Protein AF-A0A939A9L5-F1 (afdb_monomer)

Solvent-accessible surface area (backbone atoms only — not comparable to full-atom values): 16418 Å² total; per-residue (Å²): 144,89,59,67,71,63,52,46,52,53,54,37,52,54,47,63,68,46,42,67,57,53,32,56,77,65,72,56,67,97,61,66,83,66,42,60,43,89,61,86,60,92,76,63,72,94,77,79,89,78,90,60,61,72,53,41,50,30,28,40,61,43,67,63,38,43,33,36,16,65,61,30,57,58,57,42,59,90,79,51,55,69,69,48,51,52,47,18,51,49,53,42,57,51,25,36,68,74,71,26,75,71,46,49,31,56,46,52,50,45,34,50,40,20,25,79,68,61,74,44,69,68,64,7,50,54,47,34,39,56,52,48,48,53,34,17,47,53,49,42,62,76,74,44,93,70,38,48,63,59,49,62,43,70,51,87,65,54,81,61,49,46,48,52,50,48,28,46,28,65,73,69,72,45,92,43,84,69,70,97,64,51,96,79,74,64,78,56,63,65,47,34,57,59,52,59,70,49,63,68,87,42,74,94,45,42,64,63,37,41,40,56,44,34,66,57,44,45,70,53,55,54,50,52,49,52,56,23,62,76,67,75,48,76,71,90,59,49,46,77,36,77,83,56,77,57,43,49,51,72,67,45,45,55,52,17,51,53,53,39,53,71,72,46,91,43,72,67,60,50,48,57,56,49,58,76,44,46,65,65,50,60,76,74,106

Sequence (285 aa):
MTEKPIEEERLQAIIEEMWPRLKRKHLFPEIPVPKVGKVTDLSIEEDGKDDSTERRVGLEMKEKQMTINPSFLSSLKGKMTEEGLIEALLDHGITHYTFCPWDFQTHLMLYAEAKKVMGDKESAKQATNYFIDVIADTHCVKKRATEIPELHRNLKKGNVEEVIASLYQRIWGIDLGIPSSNKEGKDHSEIVRRLARIPYLDRSRWSESIRKFTRSLKPLLLLAQQEQEARGGKGDSNPQGEHDMNHYSYEEIDEGLREYAQKTMGLSEFREVVEDFSTELKELG

Radius of gyration: 18.81 Å; Cα contacts (8 Å, |Δi|>4): 338; chains: 1; bounding box: 55×50×45 Å

Foldseek 3Di:
DPCVVVLQVVLLVLQVVCVVVLCVQLVNDPADRAHEDDDDDPFDDPDDDDPPLQLDAQWAAFARHIYGYPSNLVSCPPLDDSSQLVQLLVQLSSLCCRAQPVFPLLLLLLLLLLCVQQVDNPLSQVLSQLLSSLLSLLVSLVRGDGSNLSVLLRRDDDPLSLLSNLLCCVLNVPDSPRDCQDPVRDNLPVLSVQLNVQPSRDSVCSSVRSNSSSNSCNVVSVVQVVVQVVVVGDHRADNSYGDDPSNDDPVSVVVSLVVNVVPDPDPVSSCVSCVSCVVVNVVND

Structure (mmCIF, N/CA/C/O backbone):
data_AF-A0A939A9L5-F1
#
_entry.id   AF-A0A939A9L5-F1
#
loop_
_atom_site.group_PDB
_atom_site.id
_atom_site.type_symbol
_atom_site.label_atom_id
_atom_site.label_alt_id
_atom_site.label_comp_id
_atom_site.label_asym_id
_atom_site.label_entity_id
_atom_site.label_seq_id
_atom_site.pdbx_PDB_ins_code
_atom_site.Cartn_x
_atom_site.Cartn_y
_atom_site.Cartn_z
_atom_site.occupancy
_atom_site.B_iso_or_equiv
_atom_site.auth_seq_id
_atom_site.auth_comp_id
_atom_site.auth_asym_id
_atom_site.auth_atom_id
_atom_site.pdbx_PDB_model_num
ATOM 1 N N . MET A 1 1 ? 33.798 9.476 -8.241 1.00 47.84 1 MET A N 1
ATOM 2 C CA . MET A 1 1 ? 32.614 10.282 -7.866 1.00 47.84 1 MET A CA 1
ATOM 3 C C . MET A 1 1 ? 32.185 11.100 -9.080 1.00 47.84 1 MET A C 1
ATOM 5 O O . MET A 1 1 ? 32.680 12.206 -9.192 1.00 47.84 1 MET A O 1
ATOM 9 N N . THR A 1 2 ? 31.345 10.550 -9.977 1.00 45.56 2 THR A N 1
ATOM 10 C CA . THR A 1 2 ? 30.634 11.261 -11.083 1.00 45.56 2 THR A CA 1
ATOM 11 C C . THR A 1 2 ? 29.721 10.300 -11.896 1.00 45.56 2 THR A C 1
ATOM 13 O O . THR A 1 2 ? 29.657 10.388 -13.112 1.00 45.56 2 THR A O 1
ATOM 16 N N . GLU A 1 3 ? 29.012 9.350 -11.267 1.00 55.34 3 GLU A N 1
ATOM 17 C CA . GLU A 1 3 ? 28.130 8.397 -12.000 1.00 55.34 3 GLU A CA 1
ATOM 18 C C . GLU A 1 3 ? 26.624 8.584 -11.727 1.00 55.34 3 GLU A C 1
ATOM 20 O O . GLU A 1 3 ? 25.797 8.066 -12.468 1.00 55.34 3 GLU A O 1
ATO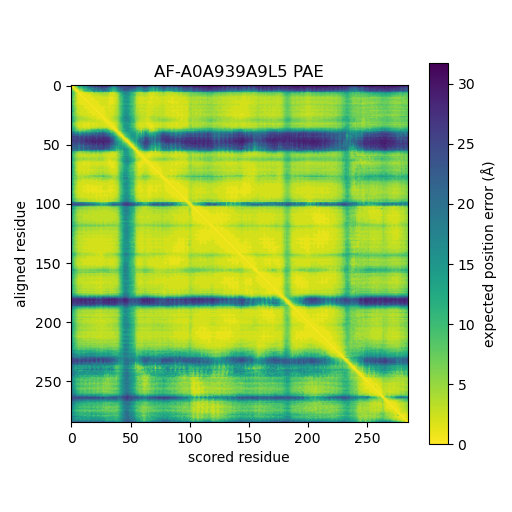M 25 N N . LYS A 1 4 ? 26.241 9.359 -10.700 1.00 55.69 4 LYS A N 1
ATOM 26 C CA . LYS A 1 4 ? 24.830 9.515 -10.287 1.00 55.69 4 LYS A CA 1
ATOM 27 C C . LYS A 1 4 ? 23.896 10.157 -11.331 1.00 55.69 4 LYS A C 1
ATOM 29 O O . LYS A 1 4 ? 22.805 9.625 -11.489 1.00 55.69 4 LYS A O 1
ATOM 34 N N . PRO A 1 5 ? 24.279 11.234 -12.048 1.00 61.47 5 PRO A N 1
ATOM 35 C CA . PRO A 1 5 ? 23.380 11.864 -13.021 1.00 61.47 5 PRO A CA 1
ATOM 36 C C . PRO A 1 5 ? 23.025 10.921 -14.179 1.00 61.47 5 PRO A C 1
ATOM 38 O O . PRO A 1 5 ? 21.879 10.853 -14.596 1.00 61.47 5 PRO A O 1
ATOM 41 N N . ILE A 1 6 ? 24.004 10.130 -14.631 1.00 79.50 6 ILE A N 1
ATOM 42 C CA . ILE A 1 6 ? 23.859 9.217 -15.772 1.00 79.50 6 ILE A CA 1
ATOM 43 C C . ILE A 1 6 ? 22.908 8.063 -15.433 1.00 79.50 6 ILE A C 1
ATOM 45 O O . ILE A 1 6 ? 22.116 7.641 -16.271 1.00 79.50 6 ILE A O 1
ATOM 49 N N . GLU A 1 7 ? 22.973 7.552 -14.202 1.00 84.94 7 GLU A N 1
ATOM 50 C CA . GLU A 1 7 ? 22.121 6.445 -13.770 1.00 84.94 7 GLU A CA 1
ATOM 51 C C . GLU A 1 7 ? 20.660 6.877 -13.576 1.00 84.94 7 GLU A C 1
ATOM 53 O O . GLU A 1 7 ? 19.754 6.170 -14.011 1.00 84.94 7 GLU A O 1
ATOM 58 N N . GLU A 1 8 ? 20.413 8.047 -12.978 1.00 88.94 8 GLU A N 1
ATOM 59 C CA . GLU A 1 8 ? 19.050 8.580 -12.833 1.00 88.94 8 GLU A CA 1
ATOM 60 C C . GLU A 1 8 ? 18.416 8.884 -14.199 1.00 88.94 8 GLU A C 1
ATOM 62 O O . GLU A 1 8 ? 17.269 8.504 -14.432 1.00 88.94 8 GLU A O 1
ATOM 67 N N . GLU A 1 9 ? 19.173 9.470 -15.134 1.00 92.06 9 GLU A N 1
ATOM 68 C CA . GLU A 1 9 ? 18.730 9.703 -16.518 1.00 92.06 9 GLU A CA 1
ATOM 69 C C . GLU A 1 9 ? 18.405 8.393 -17.251 1.00 92.06 9 GLU A C 1
ATOM 71 O O . GLU A 1 9 ? 17.381 8.293 -17.930 1.00 92.06 9 GLU A O 1
ATOM 76 N N . ARG A 1 10 ? 19.237 7.356 -17.082 1.00 94.88 10 ARG A N 1
ATOM 77 C CA . ARG A 1 10 ? 19.002 6.025 -17.663 1.00 94.88 10 ARG A CA 1
ATOM 78 C C . ARG A 1 10 ? 17.716 5.396 -17.131 1.00 94.88 10 ARG A C 1
ATOM 80 O O . ARG A 1 10 ? 16.914 4.888 -17.912 1.00 94.88 10 ARG A O 1
ATOM 87 N N . LEU A 1 11 ? 17.519 5.420 -15.813 1.00 94.31 11 LEU A N 1
ATOM 88 C CA . LEU A 1 11 ? 16.314 4.887 -15.174 1.00 94.31 11 LEU A CA 1
ATOM 89 C C . LEU A 1 11 ? 15.066 5.677 -15.592 1.00 94.31 11 LEU A C 1
ATOM 91 O O . LEU A 1 11 ? 14.020 5.081 -15.847 1.00 94.31 11 LEU A O 1
ATOM 95 N N . GLN A 1 12 ? 15.184 7.000 -15.723 1.00 96.44 12 GLN A N 1
ATOM 96 C CA . GLN A 1 12 ? 14.096 7.852 -16.193 1.00 96.44 12 GLN A CA 1
ATOM 97 C C . GLN A 1 12 ? 13.704 7.505 -17.636 1.00 96.44 12 GLN A C 1
ATOM 99 O O . GLN A 1 12 ? 12.515 7.383 -17.923 1.00 96.44 12 GLN A O 1
ATOM 104 N N . ALA A 1 13 ? 14.678 7.256 -18.517 1.00 96.12 13 ALA A N 1
ATOM 105 C CA . ALA A 1 13 ? 14.416 6.828 -19.890 1.00 96.12 13 ALA A CA 1
ATOM 106 C C . ALA A 1 13 ? 13.661 5.485 -19.952 1.00 96.12 13 ALA A C 1
ATOM 108 O O . ALA A 1 13 ? 12.713 5.351 -20.725 1.00 96.12 13 ALA A O 1
ATOM 109 N N . ILE A 1 14 ? 14.017 4.518 -19.093 1.00 95.94 14 ILE A N 1
ATOM 110 C CA . ILE A 1 14 ? 13.292 3.238 -18.976 1.00 95.94 14 ILE A CA 1
ATOM 111 C C . ILE A 1 14 ? 11.830 3.482 -18.576 1.00 95.94 14 ILE A C 1
ATOM 113 O O . ILE A 1 14 ? 10.922 2.910 -19.184 1.00 95.94 14 ILE A O 1
ATOM 117 N N . ILE A 1 15 ? 11.590 4.346 -17.579 1.00 97.06 15 ILE A N 1
ATOM 118 C CA . ILE A 1 15 ? 10.235 4.713 -17.136 1.00 97.06 15 ILE A CA 1
ATOM 119 C C . ILE A 1 15 ? 9.444 5.335 -18.288 1.00 97.06 15 ILE A C 1
ATOM 121 O O . ILE A 1 15 ? 8.315 4.919 -18.548 1.00 97.06 15 ILE A O 1
ATOM 125 N N . GLU A 1 16 ? 10.019 6.311 -18.988 1.00 97.12 16 GLU A N 1
ATOM 126 C CA . GLU A 1 16 ? 9.363 7.012 -20.096 1.00 97.12 16 GLU A CA 1
ATOM 127 C C . GLU A 1 16 ? 8.992 6.069 -21.246 1.00 97.12 16 GLU A C 1
ATOM 129 O O . GLU A 1 16 ? 7.900 6.188 -21.809 1.00 97.12 16 GLU A O 1
ATOM 134 N N . GLU A 1 17 ? 9.850 5.093 -21.550 1.00 97.06 17 GLU A N 1
ATOM 135 C CA . GLU A 1 17 ? 9.589 4.076 -22.567 1.00 97.06 17 GLU A CA 1
ATOM 136 C C . GLU A 1 17 ? 8.444 3.131 -22.164 1.00 97.06 17 GLU A C 1
ATOM 138 O O . GLU A 1 17 ? 7.543 2.857 -22.966 1.00 97.06 17 GLU A O 1
ATOM 143 N N . MET A 1 18 ? 8.424 2.648 -20.916 1.00 96.56 18 MET A N 1
ATOM 144 C CA . MET A 1 18 ? 7.380 1.721 -20.457 1.00 96.56 18 MET A CA 1
ATOM 145 C C . MET A 1 18 ? 6.050 2.408 -20.130 1.00 96.56 18 MET A C 1
ATOM 147 O O . MET A 1 18 ? 4.994 1.764 -20.148 1.00 96.56 18 MET A O 1
ATOM 151 N N . TRP A 1 19 ? 6.066 3.709 -19.839 1.00 96.62 19 TRP A N 1
ATOM 152 C CA . TRP A 1 19 ? 4.913 4.432 -19.312 1.00 96.62 19 TRP A CA 1
ATOM 153 C C . TRP A 1 19 ? 3.646 4.335 -20.180 1.00 96.62 19 TRP A C 1
ATOM 155 O O . TRP A 1 19 ? 2.574 4.043 -19.637 1.00 96.62 19 TRP A O 1
ATOM 165 N N . PRO A 1 20 ? 3.701 4.473 -21.522 1.00 96.44 20 PRO A N 1
ATOM 166 C CA . PRO A 1 20 ? 2.525 4.289 -22.372 1.00 96.44 20 PRO A CA 1
ATOM 167 C C . PRO A 1 20 ? 1.910 2.885 -22.269 1.00 96.44 20 PRO A C 1
ATOM 169 O O . PRO A 1 20 ? 0.683 2.737 -22.345 1.00 96.44 20 PRO A O 1
ATOM 172 N N . ARG A 1 21 ? 2.743 1.849 -22.085 1.00 96.69 21 ARG A N 1
ATOM 173 C CA . ARG A 1 21 ? 2.299 0.458 -21.904 1.00 96.69 21 ARG A CA 1
ATOM 174 C C . ARG A 1 21 ? 1.617 0.282 -20.550 1.00 96.69 21 ARG A C 1
ATOM 176 O O . ARG A 1 21 ? 0.517 -0.269 -20.511 1.00 96.69 21 ARG A O 1
ATOM 183 N N . LEU A 1 22 ? 2.221 0.792 -19.475 1.00 96.00 22 LEU A N 1
ATOM 184 C CA . LEU A 1 22 ? 1.660 0.724 -18.121 1.00 96.00 22 LEU A CA 1
ATOM 185 C C . LEU A 1 22 ? 0.345 1.497 -18.006 1.00 96.00 22 LEU A C 1
ATOM 187 O O . LEU A 1 22 ? -0.645 0.961 -17.511 1.00 96.00 22 LEU A O 1
ATOM 191 N N . LYS A 1 23 ? 0.266 2.703 -18.575 1.00 94.88 23 LYS A N 1
ATOM 192 C CA . LYS A 1 23 ? -0.999 3.440 -18.665 1.00 94.88 23 LYS A CA 1
ATOM 193 C C . LYS A 1 23 ? -2.080 2.618 -19.349 1.00 94.88 23 LYS A C 1
ATOM 195 O O . LYS A 1 23 ? -3.164 2.470 -18.802 1.00 94.88 23 LYS A O 1
ATOM 200 N N . ARG A 1 24 ? -1.797 2.044 -20.523 1.00 95.75 24 ARG A N 1
ATOM 201 C CA . ARG A 1 24 ? -2.769 1.211 -21.252 1.00 95.75 24 ARG A CA 1
ATOM 202 C C . ARG A 1 24 ? -3.225 0.013 -20.420 1.00 95.75 24 ARG A C 1
ATOM 204 O O . ARG A 1 24 ? -4.421 -0.262 -20.351 1.00 95.75 24 ARG A O 1
ATOM 211 N N . LYS A 1 25 ? -2.279 -0.680 -19.786 1.00 96.06 25 LYS A N 1
ATOM 212 C CA . LYS A 1 25 ? -2.524 -1.818 -18.890 1.00 96.06 25 LYS A CA 1
ATOM 213 C C . LYS A 1 25 ? -3.484 -1.455 -17.753 1.00 96.06 25 LYS A C 1
ATOM 215 O O . LYS A 1 25 ? -4.347 -2.257 -17.406 1.00 96.06 25 LYS A O 1
ATOM 220 N N . HIS A 1 26 ? -3.392 -0.235 -17.232 1.00 95.00 26 HIS A N 1
ATOM 221 C CA . HIS A 1 26 ? -4.245 0.284 -16.158 1.00 95.00 26 HIS A CA 1
ATOM 222 C C . HIS A 1 26 ? -5.427 1.141 -16.637 1.00 95.00 26 HIS A C 1
ATOM 224 O O . HIS A 1 26 ? -6.034 1.839 -15.836 1.00 95.00 26 HIS A O 1
ATOM 230 N N . LEU A 1 27 ? -5.817 1.032 -17.913 1.00 94.06 27 LEU A N 1
ATOM 231 C CA . LEU A 1 27 ? -6.964 1.741 -18.511 1.00 94.06 27 LEU A CA 1
ATOM 232 C C . LEU A 1 27 ? -6.818 3.274 -18.567 1.00 94.06 27 LEU A C 1
ATOM 234 O O . LEU A 1 27 ? -7.803 3.998 -18.498 1.00 94.06 27 LEU A O 1
ATOM 238 N N . PHE A 1 28 ? -5.593 3.745 -18.782 1.00 93.12 28 PHE A N 1
ATOM 239 C CA . PHE A 1 28 ? -5.220 5.144 -19.007 1.00 93.12 28 PHE A CA 1
ATOM 240 C C . PHE A 1 28 ? -5.589 6.097 -17.857 1.00 93.12 28 PHE A C 1
ATOM 242 O O . PHE A 1 28 ? -6.290 7.078 -18.095 1.00 93.12 28 PHE A O 1
ATOM 249 N N . PRO A 1 29 ? -5.084 5.864 -16.631 1.00 90.31 29 PRO A N 1
ATOM 250 C CA . PRO A 1 29 ? -5.279 6.807 -15.536 1.00 90.31 29 PRO A CA 1
ATOM 251 C C . PRO A 1 29 ? -4.646 8.170 -15.854 1.00 90.31 29 PRO A C 1
ATOM 253 O O . PRO A 1 29 ? -3.581 8.253 -16.479 1.00 90.31 29 PRO A O 1
ATOM 256 N N . GLU A 1 30 ? -5.296 9.238 -15.395 1.00 89.75 30 GLU A N 1
ATOM 257 C CA . GLU A 1 30 ? -4.820 10.621 -15.507 1.00 89.75 30 GLU A CA 1
ATOM 258 C C . GLU A 1 30 ? -3.827 10.941 -14.383 1.00 89.75 30 GLU A C 1
ATOM 260 O O . GLU A 1 30 ? -4.119 11.676 -13.446 1.00 89.75 30 GLU A O 1
ATOM 265 N N . ILE A 1 31 ? -2.643 10.339 -14.467 1.00 89.94 31 ILE A N 1
ATOM 266 C CA . ILE A 1 31 ? -1.554 10.502 -13.496 1.00 89.94 31 ILE A CA 1
ATOM 267 C C . ILE A 1 31 ? -0.267 10.951 -14.206 1.00 89.94 31 ILE A C 1
ATOM 269 O O . ILE A 1 31 ? -0.059 10.600 -15.378 1.00 89.94 31 ILE A O 1
ATOM 273 N N . PRO A 1 32 ? 0.585 11.758 -13.542 1.00 92.44 32 PRO A N 1
ATOM 274 C CA . PRO A 1 32 ? 1.827 12.250 -14.127 1.00 92.44 32 PRO A CA 1
ATOM 275 C C . PRO A 1 32 ? 2.798 11.104 -14.430 1.00 92.44 32 PRO A C 1
ATOM 277 O O . PRO A 1 32 ? 2.706 10.012 -13.867 1.00 92.44 32 PRO A O 1
ATOM 280 N N . VAL A 1 33 ? 3.750 11.363 -15.329 1.00 95.38 33 VAL A N 1
ATOM 281 C CA . VAL A 1 33 ? 4.852 10.425 -15.588 1.00 95.38 33 VAL A CA 1
ATOM 282 C C . VAL A 1 33 ? 5.649 10.244 -14.285 1.00 95.38 33 VAL A C 1
ATOM 284 O O . VAL A 1 33 ? 5.993 11.254 -13.659 1.00 95.38 33 VAL A O 1
ATOM 287 N N . PRO A 1 34 ? 5.941 9.003 -13.851 1.00 95.56 34 PRO A N 1
ATOM 288 C CA . PRO A 1 34 ? 6.769 8.765 -12.676 1.00 95.56 34 PRO A CA 1
ATOM 289 C C . PRO A 1 34 ? 8.167 9.365 -12.838 1.00 95.56 34 PRO A C 1
ATOM 291 O O . PRO A 1 34 ? 8.699 9.451 -13.949 1.00 95.56 34 PRO A O 1
ATOM 294 N N . LYS A 1 35 ? 8.761 9.772 -11.720 1.00 95.12 35 LYS A N 1
ATOM 295 C CA . LYS A 1 35 ? 10.102 10.356 -11.676 1.00 95.12 35 LYS A CA 1
ATOM 296 C C . LYS A 1 35 ? 11.077 9.408 -11.003 1.00 95.12 35 LYS A C 1
ATOM 298 O O . LYS A 1 35 ? 10.692 8.603 -10.160 1.00 95.12 35 LYS A O 1
ATOM 303 N N . VAL A 1 36 ? 12.347 9.547 -11.333 1.00 93.00 36 VAL A N 1
ATOM 304 C CA . VAL A 1 36 ? 13.446 8.969 -10.566 1.00 93.00 36 VAL A CA 1
ATOM 305 C C . VAL A 1 36 ? 13.986 10.031 -9.620 1.00 93.00 36 VAL A C 1
ATOM 307 O O . VAL A 1 36 ? 14.185 11.178 -10.018 1.00 93.00 36 VAL A O 1
ATOM 310 N N . GLY A 1 37 ? 14.215 9.674 -8.361 1.00 87.38 37 GLY A N 1
ATOM 311 C CA . GLY A 1 37 ? 14.762 10.628 -7.410 1.00 87.38 37 GLY A CA 1
ATOM 312 C C . GLY A 1 37 ? 15.047 10.036 -6.045 1.00 87.38 37 GLY A C 1
ATOM 313 O O . GLY A 1 37 ? 14.740 8.880 -5.749 1.00 87.38 37 GLY A O 1
ATOM 314 N N . LYS A 1 38 ? 15.651 10.857 -5.187 1.00 79.50 38 LYS A N 1
ATOM 315 C CA . LYS A 1 38 ? 15.749 10.525 -3.769 1.00 79.50 38 LYS A CA 1
ATOM 316 C C . LYS A 1 38 ? 14.357 10.590 -3.156 1.00 79.50 38 LYS A C 1
ATOM 318 O O . LYS A 1 38 ? 13.685 11.607 -3.270 1.00 79.50 38 LYS A O 1
ATOM 323 N N . VAL A 1 39 ? 13.990 9.509 -2.490 1.00 74.50 39 VAL A N 1
ATOM 324 C CA . VAL A 1 39 ? 12.800 9.423 -1.649 1.00 74.50 39 VAL A CA 1
ATOM 325 C C . VAL A 1 39 ? 13.180 9.841 -0.234 1.00 74.50 39 VAL A C 1
ATOM 327 O O . VAL A 1 39 ? 14.285 9.522 0.224 1.00 74.50 39 VAL A O 1
ATOM 330 N N . THR A 1 40 ? 12.299 10.582 0.433 1.00 61.56 40 THR A N 1
ATOM 331 C CA . THR A 1 40 ? 12.546 11.028 1.806 1.00 61.56 40 THR A CA 1
ATOM 332 C C . THR A 1 40 ? 12.206 9.877 2.736 1.00 61.56 40 THR A C 1
ATOM 334 O O . THR A 1 40 ? 11.041 9.579 2.967 1.00 61.56 40 THR A O 1
ATOM 337 N N . ASP A 1 41 ? 13.223 9.203 3.260 1.00 52.16 41 ASP A N 1
ATOM 338 C CA . ASP A 1 41 ? 13.010 8.224 4.317 1.00 52.16 41 ASP A CA 1
ATOM 339 C C . ASP A 1 41 ? 12.921 8.981 5.649 1.00 52.16 41 ASP A C 1
ATOM 341 O O . ASP A 1 41 ? 13.940 9.388 6.207 1.00 52.16 41 ASP A O 1
ATOM 345 N N . LEU A 1 42 ? 11.703 9.224 6.149 1.00 43.47 42 LEU A N 1
ATOM 346 C CA . LEU A 1 42 ? 11.478 9.882 7.449 1.00 43.47 42 LEU A CA 1
ATOM 347 C C . LEU A 1 42 ? 12.063 9.077 8.632 1.00 43.47 42 LEU A C 1
ATOM 349 O O . LEU A 1 42 ? 12.065 9.557 9.769 1.00 43.47 42 LEU A O 1
ATOM 353 N N . SER A 1 43 ? 12.571 7.865 8.377 1.00 41.56 43 SER A N 1
ATOM 354 C CA . SER A 1 43 ? 13.221 6.998 9.362 1.00 41.56 43 SER A CA 1
ATOM 355 C C . SER A 1 43 ? 14.738 7.211 9.512 1.00 41.56 43 SER A C 1
ATOM 357 O O . SER A 1 43 ? 15.323 6.664 10.446 1.00 41.56 43 SER A O 1
ATOM 359 N N . ILE A 1 44 ? 15.385 8.030 8.670 1.00 39.06 44 ILE A N 1
ATOM 360 C CA . ILE A 1 44 ? 16.842 8.244 8.719 1.00 39.06 44 ILE A CA 1
ATOM 361 C C . ILE A 1 44 ? 17.153 9.633 9.295 1.00 39.06 44 ILE A C 1
ATOM 363 O O . ILE A 1 44 ? 17.080 10.639 8.591 1.00 39.06 44 ILE A O 1
ATOM 367 N N . GLU A 1 45 ? 17.552 9.697 10.570 1.00 29.77 45 GLU A N 1
ATOM 368 C CA . GLU A 1 45 ? 18.353 10.833 11.048 1.00 29.77 45 GLU A CA 1
ATOM 369 C C . GLU A 1 45 ? 19.711 10.839 10.323 1.00 29.77 45 GLU A C 1
ATOM 371 O O . GLU A 1 45 ? 20.292 9.786 10.051 1.00 29.77 45 GLU A O 1
ATOM 376 N N . GLU A 1 46 ? 20.225 12.034 10.013 1.00 33.50 46 GLU A N 1
ATOM 377 C CA . GLU A 1 46 ? 21.486 12.258 9.282 1.00 33.50 46 GLU A CA 1
ATOM 378 C C . GLU A 1 46 ? 22.740 11.690 9.982 1.00 33.50 46 GLU A C 1
ATOM 380 O O . GLU A 1 46 ? 23.808 11.639 9.370 1.00 33.50 46 GLU A O 1
ATOM 385 N N . ASP A 1 47 ? 22.621 11.183 11.211 1.00 30.67 47 ASP A N 1
ATOM 386 C CA . ASP A 1 47 ? 23.730 10.642 11.991 1.00 30.67 47 ASP A CA 1
ATOM 387 C C . ASP A 1 47 ? 23.685 9.108 12.116 1.00 30.67 47 ASP A C 1
ATOM 389 O O . ASP A 1 47 ? 23.313 8.529 13.129 1.00 30.67 47 ASP A O 1
ATOM 393 N N . GLY A 1 48 ? 24.191 8.451 11.070 1.00 40.22 48 GLY A N 1
ATOM 394 C CA . GLY A 1 48 ? 25.162 7.362 11.212 1.00 40.22 48 GLY A CA 1
ATOM 395 C C . GLY A 1 48 ? 24.713 6.018 11.814 1.00 40.22 48 GLY A C 1
ATOM 396 O O . GLY A 1 48 ? 24.631 5.851 13.025 1.00 40.22 48 GLY A O 1
ATOM 397 N N . LYS A 1 49 ? 24.752 4.996 10.940 1.00 33.88 49 LYS A N 1
ATOM 398 C CA . LYS A 1 49 ? 24.800 3.537 11.199 1.00 33.88 49 LYS A CA 1
ATOM 399 C C . LYS A 1 49 ? 23.458 2.805 11.298 1.00 33.88 49 LYS A C 1
ATOM 401 O O . LYS A 1 49 ? 23.215 2.082 12.257 1.00 33.88 49 LYS A O 1
ATOM 406 N N . ASP A 1 50 ? 22.696 2.820 10.210 1.00 38.31 50 ASP A N 1
ATOM 407 C CA . ASP A 1 50 ? 22.021 1.591 9.787 1.00 38.31 50 ASP A CA 1
ATOM 408 C C . ASP A 1 50 ? 22.552 1.194 8.399 1.00 38.31 50 ASP A C 1
ATOM 410 O O . ASP A 1 50 ? 22.436 1.933 7.421 1.00 38.31 50 ASP A O 1
ATOM 414 N N . ASP A 1 51 ? 23.235 0.050 8.341 1.00 34.81 51 ASP A N 1
ATOM 415 C CA . ASP A 1 51 ? 23.900 -0.496 7.147 1.00 34.81 51 ASP A CA 1
ATOM 416 C C . ASP A 1 51 ? 22.897 -1.208 6.212 1.00 34.81 51 ASP A C 1
ATOM 418 O O . ASP A 1 51 ? 23.258 -1.809 5.198 1.00 34.81 51 ASP A O 1
ATOM 422 N N . SER A 1 52 ? 21.596 -1.153 6.522 1.00 43.97 52 SER A N 1
ATOM 423 C CA . SER A 1 52 ? 20.551 -1.799 5.729 1.00 43.97 52 SER A CA 1
ATOM 424 C C . SER A 1 52 ? 20.093 -0.947 4.534 1.00 43.97 52 SER A C 1
ATOM 426 O O . SER A 1 52 ? 18.932 -0.585 4.373 1.00 43.97 52 SER A O 1
ATOM 428 N N . THR A 1 53 ? 21.016 -0.703 3.598 1.00 43.31 53 THR A N 1
ATOM 429 C CA . THR A 1 53 ? 20.724 -0.161 2.248 1.00 43.31 53 THR A CA 1
ATOM 430 C C . THR A 1 53 ? 19.582 -0.888 1.510 1.00 43.31 53 THR A C 1
ATOM 432 O O . THR A 1 53 ? 18.974 -0.315 0.607 1.00 43.31 53 THR A O 1
ATOM 435 N N . GLU A 1 54 ? 19.264 -2.122 1.911 1.00 42.41 54 GLU A N 1
ATOM 436 C CA . GLU A 1 54 ? 18.233 -2.992 1.335 1.00 42.41 54 GLU A CA 1
ATOM 437 C C . GLU A 1 54 ? 16.804 -2.767 1.869 1.00 42.41 54 GLU A C 1
ATOM 439 O O . GLU A 1 54 ? 15.868 -3.320 1.298 1.00 42.41 54 GLU A O 1
ATOM 444 N N . ARG A 1 55 ? 16.612 -1.983 2.941 1.00 52.03 55 ARG A N 1
ATOM 445 C CA . ARG A 1 55 ? 15.291 -1.707 3.557 1.00 52.03 55 ARG A CA 1
ATOM 446 C C . ARG A 1 55 ? 14.679 -0.363 3.157 1.00 52.03 55 ARG A C 1
ATOM 448 O O . ARG A 1 55 ? 13.709 0.080 3.747 1.00 52.03 55 ARG A O 1
ATOM 455 N N . ARG A 1 56 ? 15.260 0.296 2.159 1.00 65.31 56 ARG A N 1
ATOM 456 C CA . ARG A 1 56 ? 14.832 1.625 1.717 1.00 65.31 56 ARG A CA 1
ATOM 457 C C . ARG A 1 56 ? 13.476 1.562 1.021 1.00 65.31 56 ARG A C 1
ATOM 459 O O . ARG A 1 56 ? 13.221 0.633 0.259 1.00 65.31 56 ARG A O 1
ATOM 466 N N . VAL A 1 57 ? 12.668 2.601 1.201 1.00 76.00 57 VAL A N 1
ATOM 467 C CA . VAL A 1 57 ? 11.455 2.827 0.407 1.00 76.00 57 VAL A CA 1
ATOM 468 C C . VAL A 1 57 ? 11.818 2.860 -1.084 1.00 76.00 57 VAL A C 1
ATOM 470 O O . VAL A 1 57 ? 12.666 3.649 -1.511 1.00 76.00 57 VAL A O 1
ATOM 473 N N . GLY A 1 58 ? 11.211 1.974 -1.869 1.00 79.25 58 GLY A N 1
ATOM 474 C CA . GLY A 1 58 ? 11.427 1.825 -3.307 1.00 79.25 58 GLY A CA 1
ATOM 475 C C . GLY A 1 58 ? 10.555 2.731 -4.164 1.00 79.25 58 GLY A C 1
ATOM 476 O O . GLY A 1 58 ? 11.001 3.185 -5.221 1.00 79.25 58 GLY A O 1
ATOM 477 N N . LEU A 1 59 ? 9.351 3.030 -3.683 1.00 86.69 59 LEU A N 1
ATOM 478 C CA . LEU A 1 59 ? 8.388 3.925 -4.310 1.00 86.69 59 LEU A CA 1
ATOM 479 C C . LEU A 1 59 ? 7.860 4.917 -3.272 1.00 86.69 59 LEU A C 1
ATOM 481 O O . LEU A 1 59 ? 7.353 4.514 -2.233 1.00 86.69 59 LEU A O 1
ATOM 485 N N . GLU A 1 60 ? 7.935 6.203 -3.589 1.00 87.75 60 GLU A N 1
ATOM 486 C CA . GLU A 1 60 ? 7.220 7.263 -2.879 1.00 87.75 60 GLU A CA 1
ATOM 487 C C . GLU A 1 60 ? 6.049 7.734 -3.732 1.00 87.75 60 GLU A C 1
ATOM 489 O O . GLU A 1 60 ? 6.161 7.852 -4.957 1.00 87.75 60 GLU A O 1
ATOM 494 N N . MET A 1 61 ? 4.934 8.031 -3.080 1.00 84.69 61 MET A N 1
ATOM 495 C CA . MET A 1 61 ? 3.779 8.653 -3.703 1.00 84.69 61 MET A CA 1
ATOM 496 C C . MET A 1 61 ? 3.520 9.957 -2.956 1.00 84.69 61 MET A C 1
ATOM 498 O O . MET A 1 61 ? 3.292 9.950 -1.758 1.00 84.69 61 MET A O 1
ATOM 502 N N . LYS A 1 62 ? 3.590 11.103 -3.627 1.00 82.12 62 LYS A N 1
ATOM 503 C CA . LYS A 1 62 ? 3.311 12.400 -2.995 1.00 82.12 62 LYS A CA 1
ATOM 504 C C . LYS A 1 62 ? 2.618 13.310 -3.985 1.00 82.12 62 LYS A C 1
ATOM 506 O O . LYS A 1 62 ? 3.076 13.414 -5.115 1.00 82.12 62 LYS A O 1
ATOM 511 N N . GLU A 1 63 ? 1.512 13.937 -3.591 1.00 78.38 63 GLU A N 1
ATOM 512 C CA . GLU A 1 63 ? 0.728 14.830 -4.462 1.00 78.38 63 GLU A CA 1
ATOM 513 C C . GLU A 1 63 ? 0.433 14.194 -5.834 1.00 78.38 63 GLU A C 1
ATOM 515 O O . GLU A 1 63 ? 0.610 14.795 -6.893 1.00 78.38 63 GLU A O 1
ATOM 520 N N . LYS A 1 64 ? 0.040 12.915 -5.827 1.00 79.94 64 LYS A N 1
ATOM 521 C CA . LYS A 1 64 ? -0.193 12.102 -7.036 1.00 79.94 64 LYS A CA 1
ATOM 522 C C . LYS A 1 64 ? 1.032 11.862 -7.942 1.00 79.94 64 LYS A C 1
ATOM 524 O O . LYS A 1 64 ? 0.898 11.262 -9.009 1.00 79.94 64 LYS A O 1
ATOM 529 N N . GLN A 1 65 ? 2.226 12.282 -7.534 1.00 89.06 65 GLN A N 1
ATOM 530 C CA . GLN A 1 65 ? 3.489 11.994 -8.202 1.00 89.06 65 GLN A CA 1
ATOM 531 C C . GLN A 1 65 ? 4.122 10.736 -7.604 1.00 89.06 65 GLN A C 1
ATOM 533 O O . GLN A 1 65 ? 4.410 10.675 -6.412 1.00 89.06 65 GLN A O 1
ATOM 538 N N . MET A 1 66 ? 4.393 9.752 -8.459 1.00 91.94 66 MET A N 1
ATOM 539 C CA . MET A 1 66 ? 5.226 8.601 -8.109 1.00 91.94 66 MET A CA 1
ATOM 540 C C . MET A 1 66 ? 6.704 8.937 -8.311 1.00 91.94 66 MET A C 1
ATOM 542 O O . MET A 1 66 ? 7.071 9.438 -9.382 1.00 91.94 66 MET A O 1
ATOM 546 N N . THR A 1 67 ? 7.534 8.616 -7.320 1.00 92.75 67 THR A N 1
ATOM 547 C CA . THR A 1 67 ? 8.994 8.749 -7.367 1.00 92.75 67 THR A CA 1
ATOM 548 C C . THR A 1 67 ? 9.649 7.409 -7.037 1.00 92.75 67 THR A C 1
ATOM 550 O O . THR A 1 67 ? 9.430 6.849 -5.966 1.00 92.75 67 THR A O 1
ATOM 553 N N . ILE A 1 68 ? 10.459 6.882 -7.955 1.00 91.88 68 ILE A N 1
ATOM 554 C CA . ILE A 1 68 ? 11.210 5.635 -7.783 1.00 91.88 68 ILE A CA 1
ATOM 555 C C . ILE A 1 68 ? 12.586 5.942 -7.196 1.00 91.88 68 ILE A C 1
ATOM 557 O O . ILE A 1 68 ? 13.304 6.798 -7.716 1.00 91.88 68 ILE A O 1
ATOM 561 N N . ASN A 1 69 ? 12.973 5.202 -6.155 1.00 90.56 69 ASN A N 1
ATOM 562 C CA . ASN A 1 69 ? 14.265 5.341 -5.487 1.00 90.56 69 ASN A CA 1
ATOM 563 C C . ASN A 1 69 ? 15.358 4.483 -6.163 1.00 90.56 69 ASN A C 1
ATOM 565 O O . ASN A 1 69 ? 15.350 3.255 -6.008 1.00 90.56 69 ASN A O 1
ATOM 569 N N . PRO A 1 70 ? 16.379 5.081 -6.812 1.00 89.56 70 PRO A N 1
ATOM 570 C CA . PRO A 1 70 ? 17.483 4.334 -7.433 1.00 89.56 70 PRO A CA 1
ATOM 571 C C . PRO A 1 70 ? 18.238 3.423 -6.462 1.00 89.56 70 PRO A C 1
ATOM 573 O O . PRO A 1 70 ? 18.758 2.372 -6.848 1.00 89.56 70 PRO A O 1
ATOM 576 N N . SER A 1 71 ? 18.314 3.821 -5.186 1.00 87.62 71 SER A N 1
ATOM 577 C CA . SER A 1 71 ? 19.040 3.054 -4.172 1.00 87.62 71 SER A CA 1
ATOM 578 C C . SER A 1 71 ? 18.369 1.715 -3.895 1.00 87.62 71 SER A C 1
ATOM 580 O O . SER A 1 71 ? 19.056 0.719 -3.684 1.00 87.62 71 SER A O 1
ATOM 582 N N . PHE A 1 72 ? 17.037 1.696 -3.910 1.00 88.38 72 PHE A N 1
ATOM 583 C CA . PHE A 1 72 ? 16.266 0.475 -3.742 1.00 88.38 72 PHE A CA 1
ATOM 584 C C . PHE A 1 72 ? 16.389 -0.429 -4.971 1.00 88.38 72 PHE A C 1
ATOM 586 O O . PHE A 1 72 ? 16.632 -1.621 -4.827 1.00 88.38 72 PHE A O 1
ATOM 593 N N . L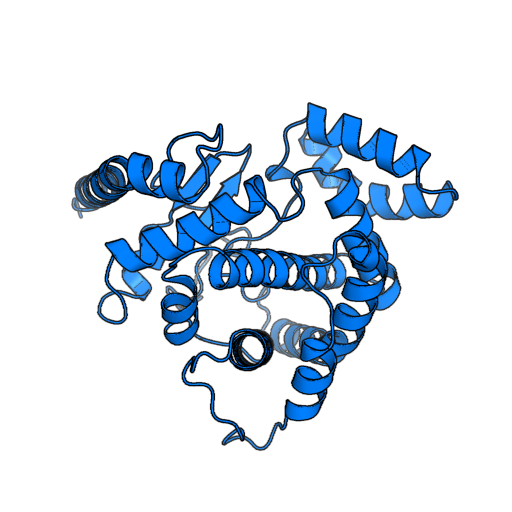EU A 1 73 ? 16.334 0.129 -6.187 1.00 89.81 73 LEU A N 1
ATOM 594 C CA . LEU A 1 73 ? 16.563 -0.670 -7.398 1.00 89.81 73 LEU A CA 1
ATOM 595 C C . LEU A 1 73 ? 17.932 -1.366 -7.367 1.00 89.81 73 LEU A C 1
ATOM 597 O O . LEU A 1 73 ? 18.055 -2.551 -7.675 1.00 89.81 73 LEU A O 1
ATOM 601 N N . SER A 1 74 ? 18.954 -0.638 -6.912 1.00 88.25 74 SER A N 1
ATOM 602 C CA . SER A 1 74 ? 20.311 -1.165 -6.764 1.00 88.25 74 SER A CA 1
ATOM 603 C C . SER A 1 74 ? 20.406 -2.312 -5.750 1.00 88.25 74 SER A C 1
ATOM 605 O O . SER A 1 74 ? 21.214 -3.218 -5.949 1.00 88.25 74 SER A O 1
ATOM 607 N N . SER A 1 75 ? 19.593 -2.310 -4.686 1.00 86.00 75 SER A N 1
ATOM 608 C CA . SER A 1 75 ? 19.630 -3.345 -3.639 1.00 86.00 75 SER A CA 1
ATOM 609 C C . SER A 1 75 ? 19.081 -4.701 -4.108 1.00 86.00 75 SER A C 1
ATOM 611 O O . SER A 1 75 ? 19.424 -5.750 -3.557 1.00 86.00 75 SER A O 1
ATOM 613 N N . LEU A 1 76 ? 18.268 -4.697 -5.167 1.00 87.69 76 LEU A N 1
ATOM 614 C CA . LEU A 1 76 ? 17.691 -5.894 -5.784 1.00 87.69 76 LEU A CA 1
ATOM 615 C C . LEU A 1 76 ? 18.387 -6.293 -7.094 1.00 87.69 76 LEU A C 1
ATOM 617 O O . LEU A 1 76 ? 17.955 -7.230 -7.777 1.00 87.69 76 LEU A O 1
ATOM 621 N N . LYS A 1 77 ? 19.503 -5.637 -7.431 1.00 86.62 77 LYS A N 1
ATOM 622 C CA . LYS A 1 77 ? 20.286 -5.946 -8.627 1.00 86.62 77 LYS A CA 1
ATOM 623 C C . LYS A 1 77 ? 20.750 -7.404 -8.615 1.00 86.62 77 LYS A C 1
ATOM 625 O O . LYS A 1 77 ? 21.338 -7.886 -7.651 1.00 86.62 77 LYS A O 1
ATOM 630 N N . GLY A 1 78 ? 20.483 -8.115 -9.710 1.00 87.31 78 GLY A N 1
ATOM 631 C CA . GLY A 1 78 ? 20.834 -9.531 -9.872 1.00 87.31 78 GLY A CA 1
ATOM 632 C C . GLY A 1 78 ? 19.831 -10.521 -9.268 1.00 87.31 78 GLY A C 1
ATOM 633 O O . GLY A 1 78 ? 19.958 -11.715 -9.524 1.00 87.31 78 GLY A O 1
ATOM 634 N N . LYS A 1 79 ? 18.824 -10.046 -8.524 1.00 89.81 79 LYS A N 1
ATOM 635 C CA . LYS A 1 79 ? 17.673 -10.851 -8.080 1.00 89.81 79 LYS A CA 1
ATOM 636 C C . LYS A 1 79 ? 16.477 -10.697 -9.021 1.00 89.81 79 LYS A C 1
ATOM 638 O O . LYS A 1 79 ? 15.758 -11.656 -9.267 1.00 89.81 79 LYS A O 1
ATOM 643 N N . MET A 1 80 ? 16.303 -9.497 -9.571 1.00 92.00 80 MET A N 1
ATOM 644 C CA . MET A 1 80 ? 15.227 -9.140 -10.493 1.00 92.00 80 MET A CA 1
ATOM 645 C C . MET A 1 80 ? 15.772 -8.247 -11.615 1.00 92.00 80 MET A C 1
ATOM 647 O O . MET A 1 80 ? 16.788 -7.569 -11.432 1.00 92.00 80 MET A O 1
ATOM 651 N N . THR A 1 81 ? 15.130 -8.253 -12.787 1.00 93.75 81 THR A N 1
ATOM 652 C CA . THR A 1 81 ? 15.458 -7.288 -13.848 1.00 93.75 81 THR A CA 1
ATOM 653 C C . THR A 1 81 ? 15.018 -5.888 -13.429 1.00 93.75 81 THR A C 1
ATOM 655 O O . THR A 1 81 ? 13.998 -5.725 -12.764 1.00 93.75 81 THR A O 1
ATOM 658 N N . GLU A 1 82 ? 15.772 -4.865 -13.828 1.00 92.38 82 GLU A N 1
ATOM 659 C CA . GLU A 1 82 ? 15.441 -3.473 -13.488 1.00 92.38 82 GLU A CA 1
ATOM 660 C C . GLU A 1 82 ? 14.078 -3.065 -14.058 1.00 92.38 82 GLU A C 1
ATOM 662 O O . GLU A 1 82 ? 13.265 -2.491 -13.342 1.00 92.38 82 GLU A O 1
ATOM 667 N N . GLU A 1 83 ? 13.790 -3.432 -15.310 1.00 94.56 83 GLU A N 1
ATOM 668 C CA . GLU A 1 83 ? 12.484 -3.200 -15.938 1.00 94.56 83 GLU A CA 1
ATOM 669 C C . GLU A 1 83 ? 11.345 -3.870 -15.170 1.00 94.56 83 GLU A C 1
ATOM 671 O O . GLU A 1 83 ? 10.320 -3.237 -14.932 1.00 94.56 83 GLU A O 1
ATOM 676 N N . GLY A 1 84 ? 11.524 -5.130 -14.758 1.00 95.44 84 GLY A N 1
ATOM 677 C CA . GLY A 1 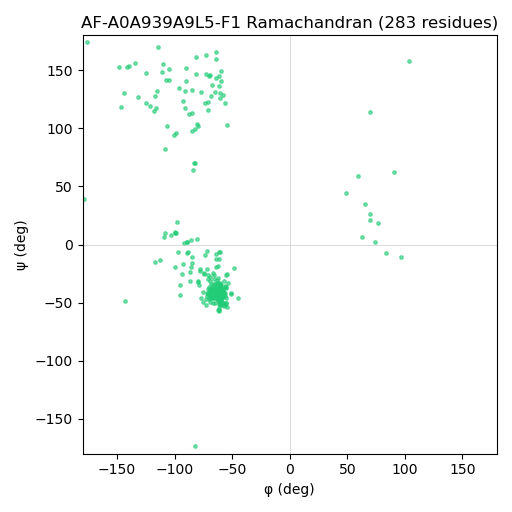84 ? 10.508 -5.855 -14.003 1.00 95.44 84 GLY A CA 1
ATOM 678 C C . GLY A 1 84 ? 10.285 -5.238 -12.626 1.00 95.44 84 GLY A C 1
ATOM 679 O O . GLY A 1 84 ? 9.151 -5.142 -12.165 1.00 95.44 84 GLY A O 1
ATOM 680 N N . LEU A 1 85 ? 11.359 -4.790 -11.974 1.00 94.12 85 LEU A N 1
ATOM 681 C CA . LEU A 1 85 ? 11.289 -4.149 -10.667 1.00 94.12 85 LEU A CA 1
ATOM 682 C C . LEU A 1 85 ? 10.563 -2.801 -10.736 1.00 94.12 85 LEU A C 1
ATOM 684 O O . LEU A 1 85 ? 9.678 -2.536 -9.923 1.00 94.12 85 LEU A O 1
ATOM 688 N N . ILE A 1 86 ? 10.897 -1.973 -11.729 1.00 95.81 86 ILE A N 1
ATOM 689 C CA . ILE A 1 86 ? 10.199 -0.709 -11.983 1.00 95.81 86 ILE A CA 1
ATOM 690 C C . ILE A 1 86 ? 8.731 -0.986 -12.326 1.00 95.81 86 ILE A C 1
ATOM 692 O O . ILE A 1 86 ? 7.849 -0.347 -11.757 1.00 95.81 86 ILE A O 1
ATOM 696 N N . GLU A 1 87 ? 8.442 -1.959 -13.196 1.00 96.94 87 GLU A N 1
ATOM 697 C CA . GLU A 1 87 ? 7.067 -2.333 -13.541 1.00 96.94 87 GLU A CA 1
ATOM 698 C C . GLU A 1 87 ? 6.273 -2.794 -12.309 1.00 96.94 87 GLU A C 1
ATOM 700 O O . GLU A 1 87 ? 5.145 -2.342 -12.133 1.00 96.94 87 GLU A O 1
ATOM 705 N N . ALA A 1 88 ? 6.852 -3.610 -11.422 1.00 96.50 88 ALA A N 1
ATOM 706 C CA . ALA A 1 88 ? 6.197 -4.047 -10.188 1.00 96.50 88 ALA A CA 1
ATOM 707 C C . ALA A 1 88 ? 5.858 -2.873 -9.253 1.00 96.50 88 ALA A C 1
ATOM 709 O O . ALA A 1 88 ? 4.735 -2.787 -8.754 1.00 96.50 88 ALA A O 1
ATOM 710 N N . LEU A 1 89 ? 6.810 -1.956 -9.037 1.00 95.06 89 LEU A N 1
ATOM 711 C CA . LEU A 1 89 ? 6.599 -0.768 -8.204 1.00 95.06 89 LEU A CA 1
ATOM 712 C C . LEU A 1 89 ? 5.528 0.149 -8.810 1.00 95.06 89 LEU A C 1
ATOM 714 O O . LEU A 1 89 ? 4.617 0.590 -8.114 1.00 95.06 89 LEU A O 1
ATOM 718 N N . LEU A 1 90 ? 5.586 0.400 -10.117 1.00 96.06 90 LEU A N 1
ATOM 719 C CA . LEU A 1 90 ? 4.600 1.245 -10.785 1.00 96.06 90 LEU A CA 1
ATOM 720 C C . LEU A 1 90 ? 3.219 0.587 -10.842 1.00 96.06 90 LEU A C 1
ATOM 722 O O . LEU A 1 90 ? 2.223 1.266 -10.633 1.00 96.06 90 LEU A O 1
ATOM 726 N N . ASP A 1 91 ? 3.123 -0.723 -11.063 1.00 96.44 91 ASP A N 1
ATOM 727 C CA . ASP A 1 91 ? 1.852 -1.446 -10.992 1.00 96.44 91 ASP A CA 1
ATOM 728 C C . ASP A 1 91 ? 1.181 -1.301 -9.623 1.00 96.44 91 ASP A C 1
ATOM 730 O O . ASP A 1 91 ? -0.036 -1.103 -9.553 1.00 96.44 91 ASP A O 1
ATOM 734 N N . HIS A 1 92 ? 1.969 -1.382 -8.550 1.00 94.12 92 HIS A N 1
ATOM 735 C CA . HIS A 1 92 ? 1.503 -1.149 -7.190 1.00 94.12 92 HIS A CA 1
ATOM 736 C C . HIS A 1 92 ? 0.987 0.288 -7.024 1.00 94.12 92 HIS A C 1
ATOM 738 O O . HIS A 1 92 ? -0.190 0.489 -6.711 1.00 94.12 92 HIS A O 1
ATOM 744 N N . GLY A 1 93 ? 1.822 1.287 -7.334 1.00 91.38 93 GLY A N 1
ATOM 745 C CA . GLY A 1 93 ? 1.469 2.703 -7.191 1.00 91.38 93 GLY A CA 1
ATOM 746 C C . GLY A 1 93 ? 0.258 3.120 -8.031 1.00 91.38 93 GLY A C 1
ATOM 747 O O . GLY A 1 93 ? -0.658 3.775 -7.539 1.00 91.38 93 GLY A O 1
ATOM 748 N N . ILE A 1 94 ? 0.175 2.668 -9.286 1.00 93.12 94 ILE A N 1
ATOM 749 C CA . ILE A 1 94 ? -0.982 2.928 -10.157 1.00 93.12 94 ILE A CA 1
ATOM 750 C C . ILE A 1 94 ? -2.263 2.305 -9.581 1.00 93.12 94 ILE A C 1
ATOM 752 O O . ILE A 1 94 ? -3.357 2.859 -9.739 1.00 93.12 94 ILE A O 1
ATOM 756 N N . THR A 1 95 ? -2.163 1.167 -8.890 1.00 92.12 95 THR A N 1
ATOM 757 C CA . THR A 1 95 ? -3.334 0.512 -8.296 1.00 92.12 95 THR A CA 1
ATOM 758 C C . THR A 1 95 ? -3.895 1.290 -7.103 1.00 92.12 95 THR A C 1
ATOM 760 O O . THR A 1 95 ? -5.115 1.299 -6.908 1.00 92.12 95 THR A O 1
ATOM 763 N N . HIS A 1 96 ? -3.060 2.018 -6.359 1.00 88.38 96 HIS A N 1
ATOM 764 C CA . HIS A 1 96 ? -3.534 2.970 -5.344 1.00 88.38 96 HIS A CA 1
ATOM 765 C C . HIS A 1 96 ? -4.294 4.153 -5.950 1.00 88.38 96 HIS A C 1
ATOM 767 O O . HIS A 1 96 ? -5.238 4.630 -5.339 1.00 88.38 96 HIS A O 1
ATOM 773 N N . TYR A 1 97 ? -3.989 4.575 -7.181 1.00 84.50 97 TYR A N 1
ATOM 774 C CA . TYR A 1 97 ? -4.799 5.598 -7.865 1.00 84.50 97 TYR A CA 1
ATOM 775 C C . TYR A 1 97 ? -6.088 5.049 -8.483 1.00 84.50 97 TYR A C 1
ATOM 777 O O . TYR A 1 97 ? -7.084 5.756 -8.586 1.00 84.50 97 TYR A O 1
ATOM 785 N N . THR A 1 98 ? -6.076 3.800 -8.951 1.00 86.69 98 THR A N 1
ATOM 786 C CA . THR A 1 98 ? -7.182 3.249 -9.754 1.00 86.69 98 THR A CA 1
ATOM 787 C C . THR A 1 98 ? -8.152 2.374 -8.961 1.00 86.69 98 THR A C 1
ATOM 789 O O . THR A 1 98 ? -9.283 2.157 -9.406 1.00 86.69 98 THR A O 1
ATOM 792 N N . PHE A 1 99 ? -7.751 1.855 -7.793 1.00 84.88 99 PHE A N 1
ATOM 793 C CA . PHE A 1 99 ? -8.566 0.910 -7.028 1.00 84.88 99 PHE A CA 1
ATOM 794 C C . PHE A 1 99 ? -8.512 1.040 -5.497 1.00 84.88 99 PHE A C 1
ATOM 796 O O . PHE A 1 99 ? -9.579 0.973 -4.877 1.00 84.88 99 PHE A O 1
ATOM 803 N N . CYS A 1 100 ? -7.331 1.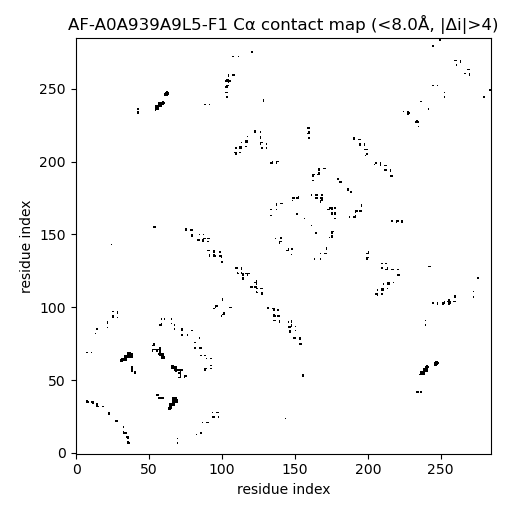126 -4.878 1.00 68.31 100 CYS A N 1
ATOM 804 C CA . CYS A 1 100 ? -7.186 1.285 -3.416 1.00 68.31 100 CYS A CA 1
ATOM 805 C C . CYS A 1 100 ? -7.380 2.764 -3.016 1.00 68.31 100 CYS A C 1
ATOM 807 O O . CYS A 1 100 ? -7.430 3.562 -3.939 1.00 68.31 100 CYS A O 1
ATOM 809 N N . PRO A 1 101 ? -7.665 3.140 -1.746 1.00 60.12 101 PRO A N 1
ATOM 810 C CA . PRO A 1 101 ? -8.492 4.306 -1.430 1.00 60.12 101 PRO A CA 1
ATOM 811 C C . PRO A 1 101 ? -7.979 5.590 -2.079 1.00 60.12 101 PRO A C 1
ATOM 813 O O . PRO A 1 101 ? -7.028 6.230 -1.632 1.00 60.12 101 PRO A O 1
ATOM 816 N N . TRP A 1 102 ? -8.690 5.932 -3.145 1.00 65.81 102 TRP A N 1
ATOM 817 C CA . TRP A 1 102 ? -8.466 7.095 -3.978 1.00 65.81 102 TRP A CA 1
ATOM 818 C C . TRP A 1 102 ? -8.943 8.368 -3.267 1.00 65.81 102 TRP A C 1
ATOM 820 O O . TRP A 1 102 ? -8.421 9.446 -3.519 1.00 65.81 102 TRP A O 1
ATOM 830 N N . ASP A 1 103 ? -9.881 8.237 -2.326 1.00 79.94 103 ASP A N 1
ATOM 831 C CA . ASP A 1 103 ? -10.411 9.334 -1.527 1.00 79.94 103 ASP A CA 1
ATOM 832 C C . ASP A 1 103 ? -9.919 9.293 -0.072 1.00 79.94 103 ASP A C 1
ATOM 834 O O . ASP A 1 103 ? -9.822 8.239 0.571 1.00 79.94 103 ASP A O 1
ATOM 838 N N . PHE A 1 104 ? -9.651 10.482 0.467 1.00 84.94 104 PHE A N 1
ATOM 839 C CA . PHE A 1 104 ? -9.165 10.659 1.832 1.00 84.94 104 PHE A CA 1
ATOM 840 C C . PHE A 1 104 ? -10.178 10.181 2.888 1.00 84.94 104 PHE A C 1
ATOM 842 O O . PHE A 1 104 ? -9.799 9.649 3.932 1.00 84.94 104 PHE A O 1
ATOM 849 N N . GLN A 1 105 ? -11.480 10.275 2.599 1.00 88.50 105 GLN A N 1
ATOM 850 C CA . GLN A 1 105 ? -12.542 9.802 3.491 1.00 88.50 105 GLN A CA 1
ATOM 851 C C . GLN A 1 105 ? -12.425 8.301 3.776 1.00 88.50 105 GLN A C 1
ATOM 853 O O . GLN A 1 105 ? -12.592 7.862 4.921 1.00 88.50 105 GLN A O 1
ATOM 858 N N . THR A 1 106 ? -12.172 7.492 2.749 1.00 88.88 106 THR A N 1
ATOM 859 C CA . THR A 1 106 ? -12.017 6.045 2.894 1.00 88.88 106 THR A CA 1
ATOM 860 C C . THR A 1 106 ? -10.748 5.711 3.663 1.00 88.88 106 THR A C 1
ATOM 862 O O . THR A 1 106 ? -10.792 4.829 4.522 1.00 88.88 106 THR A O 1
ATOM 865 N N . HIS A 1 107 ? -9.654 6.439 3.427 1.00 89.94 107 HIS A N 1
ATOM 866 C CA . HIS A 1 107 ? -8.437 6.307 4.225 1.00 89.94 107 HIS A CA 1
ATOM 867 C C . HIS A 1 107 ? -8.729 6.558 5.711 1.00 89.94 107 HIS A C 1
ATOM 869 O O . HIS A 1 107 ? -8.465 5.684 6.537 1.00 89.94 107 HIS A O 1
ATOM 875 N N . LEU A 1 108 ? -9.354 7.690 6.056 1.00 90.25 108 LEU A N 1
ATOM 876 C CA . LEU A 1 108 ? -9.705 8.016 7.443 1.00 90.25 108 LEU A CA 1
ATOM 877 C C . LEU A 1 108 ? -10.602 6.957 8.085 1.00 90.25 108 LEU A C 1
ATOM 879 O O . LEU A 1 108 ? -10.387 6.586 9.236 1.00 90.25 108 LEU A O 1
ATOM 883 N N . MET A 1 109 ? -11.578 6.433 7.342 1.00 92.44 109 MET A N 1
ATOM 884 C CA . MET A 1 109 ? -12.439 5.353 7.827 1.00 92.44 109 MET A CA 1
ATOM 885 C C . MET A 1 109 ? -11.636 4.085 8.136 1.00 92.44 109 MET A C 1
ATOM 887 O O . MET A 1 109 ? -11.824 3.491 9.197 1.00 92.44 109 MET A O 1
ATOM 891 N N . LEU A 1 110 ? -10.732 3.674 7.243 1.00 94.31 110 LEU A N 1
ATOM 892 C CA . LEU A 1 110 ? -9.867 2.515 7.466 1.00 94.31 110 LEU A CA 1
ATOM 893 C C . LEU A 1 110 ? -8.991 2.720 8.707 1.00 94.31 110 LEU A C 1
ATOM 895 O O . LEU A 1 110 ? -8.997 1.879 9.609 1.00 94.31 110 LEU A O 1
ATOM 899 N N . TYR A 1 111 ? -8.324 3.870 8.786 1.00 93.81 111 TYR A N 1
ATOM 900 C CA . TYR A 1 111 ? -7.508 4.253 9.930 1.00 93.81 111 TYR A CA 1
ATOM 901 C C . TYR A 1 111 ? -8.302 4.220 11.241 1.00 93.81 111 TYR A C 1
ATOM 903 O O . TYR A 1 111 ? -7.887 3.569 12.199 1.00 93.81 111 TYR A O 1
ATOM 911 N N . ALA A 1 112 ? -9.475 4.854 11.284 1.00 93.44 112 ALA A N 1
ATOM 912 C CA . ALA A 1 112 ? -10.313 4.911 12.477 1.00 93.44 112 ALA A CA 1
ATOM 913 C C . ALA A 1 112 ? -10.735 3.510 12.946 1.00 93.44 112 ALA A C 1
ATOM 915 O O . ALA A 1 112 ? -10.695 3.193 14.137 1.00 93.44 112 ALA A O 1
ATOM 916 N N . GLU A 1 113 ? -11.094 2.629 12.011 1.00 95.69 113 GLU A N 1
ATOM 917 C CA . GLU A 1 113 ? -11.454 1.246 12.317 1.00 95.69 113 GLU A CA 1
ATOM 918 C C . GLU A 1 113 ? -10.267 0.406 12.803 1.00 95.69 113 GLU A C 1
ATOM 920 O O . GLU A 1 113 ? -10.433 -0.446 13.684 1.00 95.69 113 GLU A O 1
ATOM 925 N N . ALA A 1 114 ? -9.064 0.661 12.285 1.00 96.38 114 ALA A N 1
ATOM 926 C CA . ALA A 1 114 ? -7.836 0.075 12.810 1.00 96.38 114 ALA A CA 1
ATOM 927 C C . ALA A 1 114 ? -7.511 0.615 14.214 1.00 96.38 114 ALA A C 1
ATOM 929 O O . ALA A 1 114 ? -7.198 -0.176 15.110 1.00 96.38 114 ALA A O 1
ATOM 930 N N . LYS A 1 115 ? -7.662 1.927 14.447 1.00 95.12 115 LYS A N 1
ATOM 931 C CA . LYS A 1 115 ? -7.404 2.587 15.736 1.00 95.12 115 LYS A CA 1
ATOM 932 C C . LYS A 1 115 ? -8.273 2.026 16.855 1.00 95.12 115 LYS A C 1
ATOM 934 O O . LYS A 1 115 ? -7.743 1.704 17.916 1.00 95.12 115 LYS A O 1
ATOM 939 N N . LYS A 1 116 ? -9.559 1.758 16.595 1.00 95.00 116 LYS A N 1
ATOM 940 C CA . LYS A 1 116 ? -10.463 1.067 17.545 1.00 95.00 116 LYS A CA 1
ATOM 941 C C . LYS A 1 116 ? -9.925 -0.285 18.031 1.00 95.00 116 LYS A C 1
ATOM 943 O O . LYS A 1 116 ? -10.328 -0.769 19.087 1.00 95.00 116 LYS A O 1
ATOM 948 N N . VAL A 1 117 ? -9.066 -0.939 17.246 1.00 96.81 117 VAL A N 1
ATOM 949 C CA . VAL A 1 117 ? -8.446 -2.223 17.597 1.00 96.81 117 VAL A CA 1
ATOM 950 C C . VAL A 1 117 ? -7.064 -2.034 18.217 1.00 96.81 117 VAL A C 1
ATOM 952 O O . VAL A 1 117 ? -6.748 -2.737 19.181 1.00 96.81 117 VAL A O 1
ATOM 955 N N . MET A 1 118 ? -6.230 -1.149 17.669 1.00 94.50 118 MET A N 1
ATOM 956 C CA . MET A 1 118 ? -4.847 -0.961 18.126 1.00 94.50 118 MET A CA 1
ATOM 957 C C . MET A 1 118 ? -4.787 -0.189 19.441 1.00 94.50 118 MET A C 1
ATOM 959 O O . MET A 1 118 ? -4.237 -0.719 20.409 1.00 94.50 118 MET A O 1
ATOM 963 N N . GLY A 1 119 ? -5.484 0.945 19.513 1.00 91.94 119 GLY A N 1
ATOM 964 C CA . GLY A 1 119 ? -5.532 1.839 20.670 1.00 91.94 119 GLY A CA 1
ATOM 965 C C . GLY A 1 119 ? -4.567 3.025 20.588 1.00 91.94 119 GLY A C 1
ATOM 966 O O . GLY A 1 119 ? -4.700 3.950 21.382 1.00 91.94 119 GLY A O 1
ATOM 967 N N . ASP A 1 120 ? -3.641 3.029 19.632 1.00 90.62 120 ASP A N 1
ATOM 968 C CA . ASP A 1 120 ? -2.652 4.086 19.414 1.00 90.62 120 ASP A CA 1
ATOM 969 C C . ASP A 1 120 ? -2.536 4.459 17.926 1.00 90.62 120 ASP A C 1
ATOM 971 O O . ASP A 1 120 ? -2.879 3.661 17.048 1.00 90.62 120 ASP A O 1
ATOM 975 N N . LYS A 1 121 ? -2.065 5.686 17.662 1.00 88.81 121 LYS A N 1
ATOM 976 C CA . LYS A 1 121 ? -1.940 6.267 16.317 1.00 88.81 121 LYS A CA 1
ATOM 977 C C . LYS A 1 121 ? -0.983 5.463 15.438 1.00 88.81 121 LYS A C 1
ATOM 979 O O . LYS A 1 121 ? -1.381 4.993 14.375 1.00 88.81 121 LYS A O 1
ATOM 984 N N . GLU A 1 122 ? 0.254 5.275 15.885 1.00 87.88 122 GLU A N 1
ATOM 985 C CA . GLU A 1 122 ? 1.328 4.719 15.051 1.00 87.88 122 GLU A CA 1
ATOM 986 C C . GLU A 1 122 ? 1.034 3.282 14.614 1.00 87.88 122 GLU A C 1
ATOM 988 O O . GLU A 1 122 ? 1.074 2.961 13.424 1.00 87.88 122 GLU A O 1
ATOM 993 N N . SER A 1 123 ? 0.609 2.426 15.543 1.00 90.12 123 SER A N 1
ATOM 994 C CA . SER A 1 123 ? 0.286 1.040 15.206 1.00 90.12 123 SER A CA 1
ATOM 995 C C . SER A 1 123 ? -0.982 0.931 14.350 1.00 90.12 123 SER A C 1
ATOM 997 O O . SER A 1 123 ? -1.122 -0.007 13.558 1.00 90.12 123 SER A O 1
ATOM 999 N N . ALA A 1 124 ? -1.920 1.878 14.481 1.00 92.69 124 ALA A N 1
ATOM 1000 C CA . ALA A 1 124 ? -3.091 1.964 13.612 1.00 92.69 124 ALA A CA 1
ATOM 1001 C C . ALA A 1 124 ? -2.720 2.386 12.185 1.00 92.69 124 ALA A C 1
ATOM 1003 O O . ALA A 1 124 ? -3.223 1.766 11.242 1.00 92.69 124 ALA A O 1
ATOM 1004 N N . LYS A 1 125 ? -1.820 3.367 12.012 1.00 90.56 125 LYS A N 1
ATOM 1005 C CA . LYS A 1 125 ? -1.275 3.745 10.695 1.00 90.56 125 LYS A CA 1
ATOM 1006 C C . LYS A 1 125 ? -0.583 2.546 10.051 1.00 90.56 125 LYS A C 1
ATOM 1008 O O . LYS A 1 125 ? -0.951 2.149 8.950 1.00 90.56 125 LYS A O 1
ATOM 1013 N N . GLN A 1 126 ? 0.302 1.867 10.781 1.00 90.12 126 GLN A N 1
ATOM 1014 C CA . GLN A 1 126 ? 1.018 0.699 10.263 1.00 90.12 126 GLN A CA 1
ATOM 1015 C C . GLN A 1 126 ? 0.071 -0.437 9.832 1.00 90.12 126 GLN A C 1
ATOM 1017 O O . GLN A 1 126 ? 0.195 -0.979 8.733 1.00 90.12 126 GLN A O 1
ATOM 1022 N N . ALA A 1 127 ? -0.922 -0.784 10.660 1.00 94.12 127 ALA A N 1
ATOM 1023 C CA . ALA A 1 127 ? -1.911 -1.805 10.306 1.00 94.12 127 ALA A CA 1
ATOM 1024 C C . ALA A 1 127 ? -2.758 -1.410 9.083 1.00 94.12 127 ALA A C 1
ATOM 1026 O O . ALA A 1 127 ? -3.130 -2.276 8.286 1.00 94.12 127 ALA A O 1
ATOM 1027 N N . THR A 1 128 ? -3.065 -0.119 8.944 1.00 94.00 128 THR A N 1
ATOM 1028 C CA . THR A 1 128 ? -3.811 0.433 7.806 1.00 94.00 128 THR A CA 1
ATOM 1029 C C . THR A 1 128 ? -2.993 0.348 6.523 1.00 94.00 128 THR A C 1
ATOM 1031 O O . THR A 1 128 ? -3.522 -0.126 5.518 1.00 94.00 128 THR A O 1
ATOM 1034 N N . ASN A 1 129 ? -1.700 0.680 6.576 1.00 91.12 129 ASN A N 1
ATOM 1035 C CA . ASN A 1 129 ? -0.794 0.614 5.429 1.00 91.12 129 ASN A CA 1
ATOM 1036 C C . ASN A 1 129 ? -0.711 -0.808 4.862 1.00 91.12 129 ASN A C 1
ATOM 1038 O O . ASN A 1 129 ? -1.029 -1.018 3.693 1.00 91.12 129 ASN A O 1
ATOM 1042 N N . TYR A 1 130 ? -0.437 -1.813 5.706 1.00 94.12 130 TYR A N 1
ATOM 1043 C CA . TYR A 1 130 ? -0.426 -3.208 5.246 1.00 94.12 130 TYR A CA 1
ATOM 1044 C C . TYR A 1 130 ? -1.776 -3.651 4.669 1.00 94.12 130 TYR A C 1
ATOM 1046 O O . TYR A 1 130 ? -1.821 -4.440 3.727 1.00 94.12 130 TYR A O 1
ATOM 1054 N N . PHE A 1 131 ? -2.897 -3.194 5.236 1.00 96.12 131 PHE A N 1
ATOM 1055 C CA . PHE A 1 131 ? -4.217 -3.560 4.723 1.00 96.12 131 PHE A CA 1
ATOM 1056 C C . PHE A 1 131 ? -4.459 -2.984 3.322 1.00 96.12 131 PHE A C 1
ATOM 1058 O O . PHE A 1 131 ? -4.947 -3.696 2.441 1.00 96.12 131 PHE A O 1
ATOM 1065 N N . ILE A 1 132 ? -4.105 -1.714 3.129 1.00 93.81 132 ILE A N 1
ATOM 1066 C CA . ILE A 1 132 ? -4.205 -0.988 1.862 1.00 93.81 132 ILE A CA 1
ATOM 1067 C C . ILE A 1 132 ? -3.312 -1.647 0.799 1.00 93.81 132 ILE A C 1
ATOM 1069 O O . ILE A 1 132 ? -3.798 -1.977 -0.284 1.00 93.81 132 ILE A O 1
ATOM 1073 N N . ASP A 1 133 ? -2.067 -1.985 1.128 1.00 93.75 133 ASP A N 1
ATOM 1074 C CA . ASP A 1 133 ? -1.176 -2.689 0.196 1.00 93.75 133 ASP A CA 1
ATOM 1075 C C . ASP A 1 133 ? -1.703 -4.059 -0.199 1.00 93.75 133 ASP A C 1
ATOM 1077 O O . ASP A 1 133 ? -1.712 -4.406 -1.382 1.00 93.75 133 ASP A O 1
ATOM 1081 N N . VAL A 1 134 ? -2.241 -4.817 0.763 1.00 96.62 134 VAL A N 1
ATOM 1082 C CA . VAL A 1 134 ? -2.824 -6.128 0.467 1.00 96.62 134 VAL A CA 1
ATOM 1083 C C . VAL A 1 134 ? -3.975 -6.012 -0.523 1.00 96.62 134 VAL A C 1
ATOM 1085 O O . VAL A 1 134 ? -4.122 -6.872 -1.397 1.00 96.62 134 VAL A O 1
ATOM 1088 N N . ILE A 1 135 ? -4.789 -4.963 -0.417 1.00 95.62 135 ILE A N 1
ATOM 1089 C CA . ILE A 1 135 ? -5.868 -4.696 -1.365 1.00 95.62 135 ILE A CA 1
ATOM 1090 C C . ILE A 1 135 ? -5.299 -4.340 -2.740 1.00 95.62 135 ILE A C 1
ATOM 1092 O O . ILE A 1 135 ? -5.751 -4.922 -3.732 1.00 95.62 135 ILE A O 1
ATOM 1096 N N . ALA A 1 136 ? -4.348 -3.405 -2.804 1.00 93.94 136 ALA A N 1
ATOM 1097 C CA . ALA A 1 136 ? -3.765 -2.933 -4.055 1.00 93.94 136 ALA A CA 1
ATOM 1098 C C . ALA A 1 136 ? -3.069 -4.071 -4.813 1.00 93.94 136 ALA A C 1
ATOM 1100 O O . ALA A 1 136 ? -3.460 -4.399 -5.937 1.00 93.94 136 ALA A O 1
ATOM 1101 N N . ASP A 1 137 ? -2.139 -4.771 -4.168 1.00 96.44 137 ASP A N 1
ATOM 1102 C CA . ASP A 1 137 ? -1.403 -5.872 -4.788 1.00 96.44 137 ASP A CA 1
ATOM 1103 C C . ASP A 1 137 ? -2.346 -7.002 -5.206 1.00 96.44 137 ASP A C 1
ATOM 1105 O O . ASP A 1 137 ? -2.289 -7.493 -6.336 1.00 96.44 137 ASP A O 1
ATOM 1109 N N . THR A 1 138 ? -3.298 -7.380 -4.344 1.00 97.38 138 THR A N 1
ATOM 1110 C CA . THR A 1 138 ? -4.267 -8.435 -4.680 1.00 97.38 138 THR A CA 1
ATOM 1111 C C . THR A 1 138 ? -5.173 -8.043 -5.840 1.00 97.38 138 THR A C 1
ATOM 1113 O O . THR A 1 138 ? -5.550 -8.910 -6.634 1.00 97.38 138 THR A O 1
ATOM 1116 N N . HIS A 1 139 ? -5.551 -6.770 -5.956 1.00 96.19 139 HIS A N 1
ATOM 1117 C CA . HIS A 1 139 ? -6.308 -6.298 -7.108 1.00 96.19 139 HIS A CA 1
ATOM 1118 C C . HIS A 1 139 ? -5.475 -6.420 -8.381 1.00 96.19 139 HIS A C 1
ATOM 1120 O O . HIS A 1 139 ? -5.944 -7.013 -9.356 1.00 96.19 139 HIS A O 1
ATOM 1126 N N . CYS A 1 140 ? -4.245 -5.904 -8.354 1.00 96.25 140 CYS A N 1
ATOM 1127 C CA . CYS A 1 140 ? -3.363 -5.888 -9.510 1.00 96.25 140 CYS A CA 1
ATOM 1128 C C . CYS A 1 140 ? -3.061 -7.312 -9.997 1.00 96.25 140 CYS A C 1
ATOM 1130 O O . CYS A 1 140 ? -3.383 -7.640 -11.141 1.00 96.25 140 CYS A O 1
ATOM 1132 N N . VAL A 1 141 ? -2.608 -8.205 -9.108 1.00 97.62 141 VAL A N 1
ATOM 1133 C CA . VAL A 1 141 ? -2.309 -9.613 -9.434 1.00 97.62 141 VAL A CA 1
ATOM 1134 C C . VAL A 1 141 ? -3.525 -10.350 -10.004 1.00 97.62 141 VAL A C 1
ATOM 1136 O O . VAL A 1 141 ? -3.397 -11.148 -10.929 1.00 97.62 141 VAL A O 1
ATOM 1139 N N . LYS A 1 142 ? -4.740 -10.088 -9.500 1.00 96.12 142 LYS A N 1
ATOM 1140 C CA . LYS A 1 142 ? -5.952 -10.767 -9.998 1.00 96.12 142 LYS A CA 1
ATOM 1141 C C . LYS A 1 142 ? -6.471 -10.228 -11.325 1.00 96.12 142 LYS A C 1
ATOM 1143 O O . LYS A 1 142 ? -7.295 -10.890 -11.960 1.00 96.12 142 LYS A O 1
ATOM 1148 N N . LYS A 1 143 ? -6.105 -9.004 -11.701 1.00 95.19 143 LYS A N 1
ATOM 1149 C CA . LYS A 1 143 ? -6.726 -8.292 -12.825 1.00 95.19 143 LYS A CA 1
ATOM 1150 C C . LYS A 1 143 ? -5.763 -7.984 -13.958 1.00 95.19 143 LYS A C 1
ATOM 1152 O O . LYS A 1 143 ? -6.243 -7.622 -15.035 1.00 95.19 143 LYS A O 1
ATOM 1157 N N . ARG A 1 144 ? -4.454 -8.093 -13.736 1.00 93.69 144 ARG A N 1
ATOM 1158 C CA . ARG A 1 144 ? -3.396 -7.691 -14.664 1.00 93.69 144 ARG A CA 1
ATOM 1159 C C . ARG A 1 144 ? -2.250 -8.705 -14.619 1.00 93.69 144 ARG A C 1
ATOM 1161 O O . ARG A 1 144 ? -2.024 -9.348 -13.603 1.00 93.69 144 ARG A O 1
ATOM 1168 N N . ALA A 1 145 ? -1.517 -8.828 -15.722 1.00 94.44 145 ALA A N 1
ATOM 1169 C CA . ALA A 1 145 ? -0.208 -9.478 -15.705 1.00 94.44 145 ALA A CA 1
ATOM 1170 C C . ALA A 1 145 ? 0.777 -8.521 -15.030 1.00 94.44 145 ALA A C 1
ATOM 1172 O O . ALA A 1 145 ? 0.882 -7.392 -15.485 1.00 94.44 145 ALA A O 1
ATOM 1173 N N . THR A 1 146 ? 1.438 -8.905 -13.944 1.00 96.56 146 THR A N 1
ATOM 1174 C CA . THR A 1 146 ? 2.273 -7.996 -13.144 1.00 96.56 146 THR A CA 1
ATOM 1175 C C . THR A 1 146 ? 3.447 -8.740 -12.525 1.00 96.56 146 THR A C 1
ATOM 1177 O O . THR A 1 146 ? 3.344 -9.934 -12.243 1.00 96.56 146 THR A O 1
ATOM 1180 N N . GLU A 1 147 ? 4.529 -8.007 -12.284 1.00 96.69 147 GLU A N 1
ATOM 1181 C CA . GLU A 1 147 ? 5.758 -8.489 -11.655 1.00 96.69 147 GLU A CA 1
ATOM 1182 C C . GLU A 1 147 ? 5.737 -8.366 -10.114 1.00 96.69 147 GLU A C 1
ATOM 1184 O O . GLU A 1 147 ? 6.696 -8.739 -9.442 1.00 96.69 147 GLU A O 1
ATOM 1189 N N . ILE A 1 148 ? 4.629 -7.900 -9.516 1.00 96.81 148 ILE A N 1
ATOM 1190 C CA . ILE A 1 148 ? 4.452 -7.811 -8.051 1.00 96.81 148 ILE A CA 1
ATOM 1191 C C . ILE A 1 148 ? 4.769 -9.137 -7.316 1.00 96.81 148 ILE A C 1
ATOM 1193 O O . ILE A 1 148 ? 5.449 -9.093 -6.289 1.00 96.81 148 ILE A O 1
ATOM 1197 N N . PRO A 1 149 ? 4.355 -10.332 -7.795 1.00 96.81 149 PRO A N 1
ATOM 1198 C CA . PRO A 1 149 ? 4.747 -11.591 -7.157 1.00 96.81 149 PRO A CA 1
ATOM 1199 C C . PRO A 1 149 ? 6.264 -11.819 -7.134 1.00 96.81 149 PRO A C 1
ATOM 1201 O O . PRO A 1 149 ? 6.799 -12.311 -6.141 1.00 96.81 149 PRO A O 1
ATOM 1204 N N . GLU A 1 150 ? 6.966 -11.448 -8.207 1.00 95.56 150 GLU A N 1
ATOM 1205 C CA . GLU A 1 150 ? 8.421 -11.580 -8.296 1.00 95.56 150 GLU A CA 1
ATOM 1206 C C . GLU A 1 150 ? 9.124 -10.597 -7.353 1.00 95.56 150 GLU A C 1
ATOM 1208 O O . GLU A 1 150 ? 10.062 -10.981 -6.650 1.00 95.56 150 GLU A O 1
ATOM 1213 N N . LEU A 1 151 ? 8.619 -9.363 -7.249 1.00 93.94 151 LEU A N 1
ATOM 1214 C CA . LEU A 1 151 ? 9.074 -8.398 -6.247 1.00 93.94 151 LEU A CA 1
ATOM 1215 C C . LEU A 1 151 ? 8.977 -9.002 -4.838 1.00 93.94 151 LEU A C 1
ATOM 1217 O O . LEU A 1 151 ? 9.982 -9.102 -4.132 1.00 93.94 151 LEU A O 1
ATOM 1221 N N . HIS A 1 152 ? 7.797 -9.500 -4.454 1.00 93.62 152 HIS A N 1
ATOM 1222 C CA . HIS A 1 152 ? 7.582 -10.100 -3.132 1.00 93.62 152 HIS A CA 1
ATOM 1223 C C . HIS A 1 152 ? 8.440 -11.336 -2.874 1.00 93.62 152 HIS A C 1
ATOM 1225 O O . HIS A 1 152 ? 8.814 -11.576 -1.727 1.00 93.62 152 HIS A O 1
ATOM 1231 N N . ARG A 1 153 ? 8.821 -12.108 -3.897 1.00 93.75 153 ARG A N 1
ATOM 1232 C CA . ARG A 1 153 ? 9.766 -13.225 -3.730 1.00 93.75 153 ARG A CA 1
ATOM 1233 C C . ARG A 1 153 ? 11.148 -12.736 -3.287 1.00 93.75 153 ARG A C 1
ATOM 1235 O O . ARG A 1 153 ? 11.749 -13.342 -2.401 1.00 93.75 153 ARG A O 1
ATOM 1242 N N . ASN A 1 154 ? 11.613 -11.625 -3.853 1.00 91.56 154 ASN A N 1
ATOM 1243 C CA . ASN A 1 154 ? 12.979 -11.123 -3.687 1.00 91.56 154 ASN A CA 1
ATOM 1244 C C . ASN A 1 154 ? 13.152 -10.108 -2.546 1.00 91.56 154 ASN A C 1
ATOM 1246 O O . ASN A 1 154 ? 14.280 -9.888 -2.093 1.00 91.56 154 ASN A O 1
ATOM 1250 N N . LEU A 1 155 ? 12.054 -9.531 -2.050 1.00 88.44 155 LEU A N 1
ATOM 1251 C CA . LEU A 1 155 ? 12.063 -8.681 -0.863 1.00 88.44 155 LEU A CA 1
ATOM 1252 C C . LEU A 1 155 ? 12.537 -9.452 0.373 1.00 88.44 155 LEU A C 1
ATOM 1254 O O . LEU A 1 155 ? 12.107 -10.584 0.638 1.00 88.44 155 LEU A O 1
ATOM 1258 N N . LYS A 1 156 ? 13.398 -8.801 1.161 1.00 82.56 156 LYS A N 1
ATOM 1259 C CA . LYS A 1 156 ? 13.739 -9.247 2.512 1.00 82.56 156 LYS A CA 1
ATOM 1260 C C . LYS A 1 156 ? 12.508 -9.091 3.399 1.00 82.56 156 LYS A C 1
ATOM 1262 O O . LYS A 1 156 ? 11.806 -8.091 3.310 1.00 82.56 156 LYS A O 1
ATOM 1267 N N . LYS A 1 157 ? 12.250 -10.087 4.243 1.00 83.06 157 LYS A N 1
ATOM 1268 C CA . LYS A 1 157 ? 11.030 -10.156 5.051 1.00 83.06 157 LYS A CA 1
ATOM 1269 C C . LYS A 1 157 ? 11.394 -10.107 6.525 1.00 83.06 157 LYS A C 1
ATOM 1271 O O . LYS A 1 157 ? 12.266 -10.861 6.959 1.00 83.06 157 LYS A O 1
ATOM 1276 N N . GLY A 1 158 ? 10.769 -9.195 7.263 1.00 81.81 158 GLY A N 1
ATOM 1277 C CA . GLY A 1 158 ? 10.682 -9.270 8.712 1.00 81.81 158 GLY A CA 1
ATOM 1278 C C . GLY A 1 158 ? 9.538 -10.194 9.134 1.00 81.81 158 GLY A C 1
ATOM 1279 O O . GLY A 1 158 ? 8.899 -10.851 8.310 1.00 81.81 158 GLY A O 1
ATOM 1280 N N . ASN A 1 159 ? 9.265 -10.238 10.440 1.00 84.00 159 ASN A N 1
ATOM 1281 C CA . ASN A 1 159 ? 8.229 -11.109 11.003 1.00 84.00 159 ASN A CA 1
ATOM 1282 C C . ASN A 1 159 ? 6.836 -10.815 10.413 1.00 84.00 159 ASN A C 1
ATOM 1284 O O . ASN A 1 159 ? 6.054 -11.734 10.170 1.00 84.00 159 ASN A O 1
ATOM 1288 N N . VAL A 1 160 ? 6.505 -9.537 10.198 1.00 88.69 160 VAL A N 1
ATOM 1289 C CA . VAL A 1 160 ? 5.195 -9.133 9.667 1.00 88.69 160 VAL A CA 1
ATOM 1290 C C . VAL A 1 160 ? 5.138 -9.389 8.163 1.00 88.69 160 VAL A C 1
ATOM 1292 O O . VAL A 1 160 ? 4.189 -10.013 7.687 1.00 88.69 160 VAL A O 1
ATOM 1295 N N . GLU A 1 161 ? 6.176 -8.998 7.422 1.00 88.75 161 GLU A N 1
ATOM 1296 C CA . GLU A 1 161 ? 6.273 -9.175 5.969 1.00 88.75 161 GLU A CA 1
ATOM 1297 C C . GLU A 1 161 ? 6.225 -10.652 5.573 1.00 88.75 161 GLU A C 1
ATOM 1299 O O . GLU A 1 161 ? 5.654 -10.992 4.542 1.00 88.75 161 GLU A O 1
ATOM 1304 N N . GLU A 1 162 ? 6.774 -11.556 6.387 1.00 90.06 162 GLU A N 1
ATOM 1305 C CA . GLU A 1 162 ? 6.694 -12.996 6.133 1.00 90.06 162 GLU A CA 1
ATOM 1306 C C . GLU A 1 162 ? 5.252 -13.516 6.225 1.00 90.06 162 GLU A C 1
ATOM 1308 O O . GLU A 1 162 ? 4.820 -14.330 5.401 1.00 90.06 162 GLU A O 1
ATOM 1313 N N . VAL A 1 163 ? 4.464 -13.000 7.172 1.00 93.25 163 VAL A N 1
ATOM 1314 C CA . VAL A 1 163 ? 3.035 -13.321 7.292 1.00 93.25 163 VAL A CA 1
ATOM 1315 C C . VAL A 1 163 ? 2.232 -12.723 6.141 1.00 93.25 163 VAL A C 1
ATOM 1317 O O . VAL A 1 163 ? 1.350 -13.402 5.608 1.00 93.25 163 VAL A O 1
ATOM 1320 N N . ILE A 1 164 ? 2.547 -11.498 5.717 1.00 95.00 164 ILE A N 1
ATOM 1321 C CA . ILE A 1 164 ? 1.923 -10.864 4.547 1.00 95.00 164 ILE A CA 1
ATOM 1322 C C . ILE A 1 164 ? 2.270 -11.626 3.259 1.00 95.00 164 ILE A C 1
ATOM 1324 O O . ILE A 1 164 ? 1.371 -11.966 2.492 1.00 95.00 164 ILE A O 1
ATOM 1328 N N . ALA A 1 165 ? 3.529 -12.011 3.051 1.00 94.06 165 ALA A N 1
ATOM 1329 C CA . ALA A 1 165 ? 3.935 -12.823 1.905 1.00 94.06 165 ALA A CA 1
ATOM 1330 C C . ALA A 1 165 ? 3.285 -14.219 1.930 1.00 94.06 165 ALA A C 1
ATOM 1332 O O . ALA A 1 165 ? 2.813 -14.709 0.905 1.00 94.06 165 ALA A O 1
ATOM 1333 N N . SER A 1 166 ? 3.171 -14.846 3.105 1.00 94.81 166 SER A N 1
ATOM 1334 C CA . SER A 1 166 ? 2.433 -16.109 3.274 1.00 94.81 166 SER A CA 1
ATOM 1335 C C . SER A 1 166 ? 0.948 -15.962 2.931 1.00 94.81 166 SER A C 1
ATOM 1337 O O . SER A 1 166 ? 0.345 -16.853 2.321 1.00 94.81 166 SER A O 1
ATOM 1339 N N . LEU A 1 167 ? 0.341 -14.837 3.321 1.00 96.88 167 LEU A N 1
ATOM 1340 C CA . LEU A 1 167 ? -1.021 -14.480 2.946 1.00 96.88 167 LEU A CA 1
ATOM 1341 C C . LEU A 1 167 ? -1.139 -14.349 1.426 1.00 96.88 167 LEU A C 1
ATOM 1343 O O . LEU A 1 167 ? -2.017 -14.996 0.857 1.00 96.88 167 LEU A O 1
ATOM 1347 N N . TYR A 1 168 ? -0.259 -13.580 0.782 1.00 97.44 168 TYR A N 1
ATOM 1348 C CA . TYR A 1 168 ? -0.229 -13.402 -0.670 1.00 97.44 168 TYR A CA 1
ATOM 1349 C C . TYR A 1 168 ? -0.112 -14.724 -1.416 1.00 97.44 168 TYR A C 1
ATOM 1351 O O . TYR A 1 168 ? -0.984 -15.039 -2.227 1.00 97.44 168 TYR A O 1
ATOM 1359 N N . GLN A 1 169 ? 0.874 -15.553 -1.065 1.00 96.06 169 GLN A N 1
ATOM 1360 C CA . GLN A 1 169 ? 1.044 -16.891 -1.635 1.00 96.06 169 GLN A CA 1
ATOM 1361 C C . GLN A 1 169 ? -0.259 -17.700 -1.563 1.00 96.06 169 GLN A C 1
ATOM 1363 O O . GLN A 1 169 ? -0.671 -18.336 -2.536 1.00 96.06 169 GLN A O 1
ATOM 1368 N N . ARG A 1 170 ? -0.972 -17.617 -0.433 1.00 95.88 170 ARG A N 1
ATOM 1369 C CA . ARG A 1 170 ? -2.243 -18.317 -0.227 1.00 95.88 170 ARG A CA 1
ATOM 1370 C C . ARG A 1 170 ? -3.412 -17.744 -1.033 1.00 95.88 170 ARG A C 1
ATOM 1372 O O . ARG A 1 170 ? -4.198 -18.528 -1.559 1.00 95.88 170 ARG A O 1
ATOM 1379 N N . ILE A 1 171 ? -3.589 -16.422 -1.087 1.00 97.25 171 ILE A N 1
ATOM 1380 C CA . ILE A 1 171 ? -4.761 -15.797 -1.738 1.00 97.25 171 ILE A CA 1
ATOM 1381 C C . ILE A 1 171 ? -4.578 -15.584 -3.244 1.00 97.25 171 ILE A C 1
ATOM 1383 O O . ILE A 1 171 ? -5.576 -15.408 -3.952 1.00 97.25 171 ILE A O 1
ATOM 1387 N N . TRP A 1 172 ? -3.335 -15.597 -3.730 1.00 97.38 172 TRP A N 1
ATOM 1388 C CA . TRP A 1 172 ? -3.000 -15.547 -5.155 1.00 97.38 172 TRP A CA 1
ATOM 1389 C C . TRP A 1 172 ? -2.816 -16.943 -5.751 1.00 97.38 172 TRP A C 1
ATOM 1391 O O . TRP A 1 172 ? -3.037 -17.115 -6.945 1.00 97.38 172 TRP A O 1
ATOM 1401 N N . GLY A 1 173 ? -2.456 -17.943 -4.937 1.00 95.69 173 GLY A N 1
ATOM 1402 C CA . GLY A 1 173 ? -2.135 -19.287 -5.425 1.00 95.69 173 GLY A CA 1
ATOM 1403 C C . GLY A 1 173 ? -0.822 -19.334 -6.214 1.00 95.69 173 GLY A C 1
ATOM 1404 O O . GLY A 1 173 ? -0.668 -20.183 -7.087 1.00 95.69 173 GLY A O 1
ATOM 1405 N N . ILE A 1 174 ? 0.098 -18.409 -5.926 1.00 96.31 174 ILE A N 1
ATOM 1406 C CA . ILE A 1 174 ? 1.407 -18.266 -6.576 1.00 96.31 174 ILE A CA 1
ATOM 1407 C C . ILE A 1 174 ? 2.481 -18.542 -5.531 1.00 96.31 174 ILE A C 1
ATOM 1409 O O . ILE A 1 174 ? 2.426 -17.976 -4.444 1.00 96.31 174 ILE A O 1
ATOM 1413 N N . ASP A 1 175 ? 3.462 -19.382 -5.857 1.00 94.38 175 ASP A N 1
ATOM 1414 C CA . ASP A 1 175 ? 4.596 -19.646 -4.972 1.00 94.38 175 ASP A CA 1
ATOM 1415 C C . ASP A 1 175 ? 5.526 -18.422 -4.889 1.00 94.38 175 ASP A C 1
ATOM 1417 O O . ASP A 1 175 ? 6.140 -18.007 -5.879 1.00 94.38 175 ASP A O 1
ATOM 1421 N N . LEU A 1 176 ? 5.618 -17.836 -3.695 1.00 94.00 176 LEU A N 1
ATOM 1422 C CA . LEU A 1 176 ? 6.489 -16.704 -3.374 1.00 94.00 176 LEU A CA 1
ATOM 1423 C C . LEU A 1 176 ? 7.770 -17.158 -2.657 1.00 94.00 176 LEU A C 1
ATOM 1425 O O . LEU A 1 176 ? 8.518 -16.325 -2.146 1.00 94.00 176 LEU A O 1
ATOM 1429 N N . GLY A 1 177 ? 8.031 -18.468 -2.610 1.00 90.38 177 GLY A N 1
ATOM 1430 C CA . GLY A 1 177 ? 9.194 -19.055 -1.954 1.00 90.38 177 GLY A CA 1
ATOM 1431 C C . GLY A 1 177 ? 9.077 -19.101 -0.431 1.00 90.38 177 GLY A C 1
ATOM 1432 O O . GLY A 1 177 ? 10.098 -19.233 0.245 1.00 90.38 177 GLY A O 1
ATOM 1433 N N . ILE A 1 178 ? 7.863 -18.981 0.123 1.00 86.56 178 ILE A N 1
ATOM 1434 C CA . ILE A 1 178 ? 7.647 -19.000 1.573 1.00 86.56 178 ILE A CA 1
ATOM 1435 C C . ILE A 1 178 ? 7.384 -20.436 2.040 1.00 86.56 178 ILE A C 1
ATOM 1437 O O . ILE A 1 178 ? 6.390 -21.043 1.616 1.00 86.56 178 ILE A O 1
ATOM 1441 N N . PRO A 1 179 ? 8.245 -21.008 2.907 1.00 77.94 179 PRO A N 1
ATOM 1442 C CA . PRO A 1 179 ? 8.056 -22.359 3.418 1.00 77.94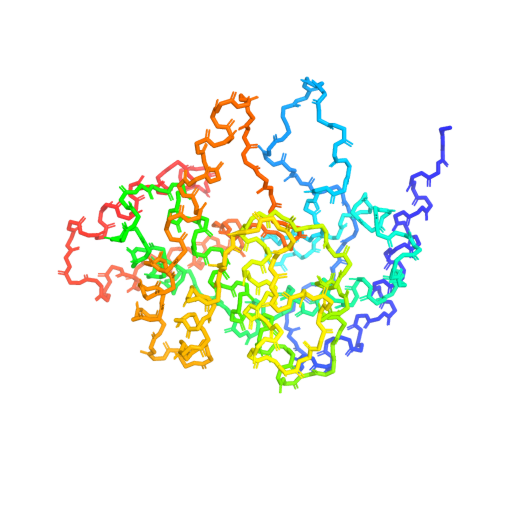 179 PRO A CA 1
ATOM 1443 C C . PRO A 1 179 ? 6.726 -22.489 4.163 1.00 77.94 179 PRO A C 1
ATOM 1445 O O . PRO A 1 179 ? 6.342 -21.622 4.937 1.00 77.94 179 PRO A O 1
ATOM 1448 N N . SER A 1 180 ? 6.037 -23.620 4.001 1.00 63.91 180 SER A N 1
ATOM 1449 C CA . SER A 1 180 ? 4.779 -23.886 4.722 1.00 63.91 180 SER A CA 1
ATOM 1450 C C . SER A 1 180 ? 4.967 -24.172 6.223 1.00 63.91 180 SER A C 1
ATOM 1452 O O . SER A 1 180 ? 3.984 -24.321 6.943 1.00 63.91 180 SER A O 1
ATOM 1454 N N . SER A 1 181 ? 6.214 -24.270 6.691 1.00 54.59 181 SER A N 1
ATOM 1455 C CA . SER A 1 181 ? 6.592 -24.509 8.085 1.00 54.59 181 SER A CA 1
ATOM 1456 C C . SER A 1 181 ? 7.895 -23.770 8.390 1.00 54.59 181 SER A C 1
ATOM 1458 O O . SER A 1 181 ? 8.926 -24.066 7.776 1.00 54.59 181 SER A O 1
ATOM 1460 N N . ASN A 1 182 ? 7.868 -22.826 9.327 1.00 53.78 182 ASN A N 1
ATOM 1461 C CA . ASN A 1 182 ? 9.050 -22.043 9.675 1.00 53.78 182 ASN A CA 1
ATOM 1462 C C . ASN A 1 182 ? 10.136 -22.926 10.295 1.00 53.78 182 ASN A C 1
ATOM 1464 O O . ASN A 1 182 ? 9.884 -23.678 11.237 1.00 53.78 182 ASN A O 1
ATOM 1468 N N . LYS A 1 183 ? 11.372 -22.784 9.798 1.00 45.59 183 LYS A N 1
ATOM 1469 C CA . LYS A 1 183 ? 12.580 -23.419 10.360 1.00 45.59 183 LYS A CA 1
ATOM 1470 C C . LYS A 1 183 ? 12.871 -22.982 11.807 1.00 45.59 183 LYS A C 1
ATOM 1472 O O . LYS A 1 183 ? 13.675 -23.621 12.474 1.00 45.59 183 LYS A O 1
ATOM 1477 N N . GLU A 1 184 ? 12.196 -21.939 12.291 1.00 49.94 184 GLU A N 1
ATOM 1478 C CA . GLU A 1 184 ? 12.397 -21.324 13.610 1.00 49.94 184 GLU A CA 1
ATOM 1479 C C . GLU A 1 184 ? 11.256 -21.593 14.613 1.00 49.94 184 GLU A C 1
ATOM 1481 O O . GLU A 1 184 ? 11.207 -20.986 15.679 1.00 49.94 184 GLU A O 1
ATOM 1486 N N . GLY A 1 185 ? 10.312 -22.492 14.305 1.00 49.88 185 GLY A N 1
ATOM 1487 C CA . GLY A 1 185 ? 9.274 -22.913 15.262 1.00 49.88 185 GLY A CA 1
ATOM 1488 C C . GLY A 1 185 ? 8.151 -21.898 15.536 1.00 49.88 185 GLY A C 1
ATOM 1489 O O . GLY A 1 185 ? 7.256 -22.191 16.327 1.00 49.88 185 GLY A O 1
ATOM 1490 N N . LYS A 1 186 ? 8.141 -20.733 14.873 1.00 59.59 186 LYS A N 1
ATOM 1491 C CA . LYS A 1 186 ? 7.003 -19.798 14.881 1.00 59.59 186 LYS A CA 1
ATOM 1492 C C . LYS A 1 186 ? 5.985 -20.209 13.815 1.00 59.59 186 LYS A C 1
ATOM 1494 O O . LYS A 1 186 ? 6.156 -19.905 12.641 1.00 59.59 186 LYS A O 1
ATOM 1499 N N . ASP A 1 187 ? 4.936 -20.925 14.209 1.00 70.31 187 ASP A N 1
ATOM 1500 C CA . ASP A 1 187 ? 3.849 -21.271 13.291 1.00 70.31 187 ASP A CA 1
ATOM 1501 C C . ASP A 1 187 ? 2.876 -20.090 13.119 1.00 70.31 187 ASP A C 1
ATOM 1503 O O . ASP A 1 187 ? 2.019 -19.830 13.965 1.00 70.31 187 ASP A O 1
ATOM 1507 N N . HIS A 1 188 ? 2.995 -19.366 12.003 1.00 82.50 188 HIS A N 1
ATOM 1508 C CA . HIS A 1 188 ? 2.062 -18.298 11.630 1.00 82.50 188 HIS A CA 1
ATOM 1509 C C . HIS A 1 188 ? 0.821 -18.802 10.870 1.00 82.50 188 HIS A C 1
ATOM 1511 O O . HIS A 1 188 ? -0.021 -17.996 10.455 1.00 82.50 188 HIS A O 1
ATOM 1517 N N . SER A 1 189 ? 0.657 -20.121 10.697 1.00 85.00 189 SER A N 1
ATOM 1518 C CA . SER A 1 189 ? -0.400 -20.716 9.869 1.00 85.00 189 SER A CA 1
ATOM 1519 C C . SER A 1 189 ? -1.805 -20.289 10.286 1.00 85.00 189 SER A C 1
ATOM 1521 O O . SER A 1 189 ? -2.668 -20.069 9.427 1.00 85.00 189 SER A O 1
ATOM 1523 N N . GLU A 1 190 ? -2.055 -20.124 11.589 1.00 90.50 190 GLU A N 1
ATOM 1524 C CA . GLU A 1 190 ? -3.367 -19.712 12.073 1.00 90.50 190 GLU A CA 1
ATOM 1525 C C . GLU A 1 190 ? -3.683 -18.259 11.698 1.00 90.50 190 GLU A C 1
ATOM 1527 O O . GLU A 1 190 ? -4.794 -17.979 11.235 1.00 90.50 190 GLU A O 1
ATOM 1532 N N . ILE A 1 191 ? -2.712 -17.353 11.848 1.00 93.19 191 ILE A N 1
ATOM 1533 C CA . ILE A 1 191 ? -2.854 -15.941 11.470 1.00 93.19 191 ILE A CA 1
ATOM 1534 C C . ILE A 1 191 ? -3.133 -15.857 9.969 1.00 93.19 191 ILE A C 1
ATOM 1536 O O . ILE A 1 191 ? -4.158 -15.305 9.566 1.00 93.19 191 ILE A O 1
ATOM 1540 N N . VAL A 1 192 ? -2.312 -16.518 9.148 1.00 94.88 192 VAL A N 1
ATOM 1541 C CA . VAL A 1 192 ? -2.484 -16.572 7.687 1.00 94.88 192 VAL A CA 1
ATOM 1542 C C . VAL A 1 192 ? -3.851 -17.154 7.306 1.00 94.88 192 VAL A C 1
ATOM 1544 O O . VAL A 1 192 ? -4.523 -16.645 6.409 1.00 94.88 192 VAL A O 1
ATOM 1547 N N . ARG A 1 193 ? -4.327 -18.194 8.007 1.00 94.75 193 ARG A N 1
ATOM 1548 C CA . ARG A 1 193 ? -5.659 -18.781 7.779 1.00 94.75 193 ARG A CA 1
ATOM 1549 C C . ARG A 1 193 ? -6.788 -17.793 8.068 1.00 94.75 193 ARG A C 1
ATOM 1551 O O . ARG A 1 193 ? -7.793 -17.815 7.356 1.00 94.75 193 ARG A O 1
ATOM 1558 N N . ARG A 1 194 ? -6.671 -16.982 9.124 1.00 96.06 194 ARG A N 1
ATOM 1559 C CA . ARG A 1 194 ? -7.668 -15.955 9.471 1.00 96.06 194 ARG A CA 1
ATOM 1560 C C . ARG A 1 194 ? -7.653 -14.825 8.442 1.00 96.06 194 ARG A C 1
ATOM 1562 O O . ARG A 1 194 ? -8.719 -14.471 7.943 1.00 96.06 194 ARG A O 1
ATOM 1569 N N . LEU A 1 195 ? -6.464 -14.343 8.078 1.00 97.75 195 LEU A N 1
ATOM 1570 C CA . LEU A 1 195 ? -6.267 -13.289 7.082 1.00 97.75 195 LEU A CA 1
ATOM 1571 C C . LEU A 1 195 ? -6.814 -13.690 5.703 1.00 97.75 195 LEU A C 1
ATOM 1573 O O . LEU A 1 195 ? -7.595 -12.956 5.109 1.00 97.75 195 LEU A O 1
ATOM 1577 N N . ALA A 1 196 ? -6.538 -14.909 5.234 1.00 97.38 196 ALA A N 1
ATOM 1578 C CA . ALA A 1 196 ? -6.969 -15.372 3.910 1.00 97.38 196 ALA A CA 1
ATOM 1579 C C . ALA A 1 196 ? -8.497 -15.470 3.715 1.00 97.38 196 ALA A C 1
ATOM 1581 O O . ALA A 1 196 ? -8.963 -15.645 2.591 1.00 97.38 196 ALA A O 1
ATOM 1582 N N . ARG A 1 197 ? -9.293 -15.385 4.790 1.00 97.31 197 ARG A N 1
ATOM 1583 C CA . ARG A 1 197 ? -10.768 -15.377 4.729 1.00 97.31 197 ARG A CA 1
ATOM 1584 C C . ARG A 1 197 ? -11.354 -13.975 4.553 1.00 97.31 197 ARG A C 1
ATOM 1586 O O . ARG A 1 197 ? -12.572 -13.843 4.429 1.00 97.31 197 ARG A O 1
ATOM 1593 N N . ILE A 1 198 ? -10.525 -12.938 4.607 1.00 98.38 198 ILE A N 1
ATOM 1594 C CA . ILE A 1 198 ? -10.960 -11.549 4.501 1.00 98.38 198 ILE A CA 1
ATOM 1595 C C . ILE A 1 198 ? -11.261 -11.223 3.025 1.00 98.38 198 ILE A C 1
ATOM 1597 O O . ILE A 1 198 ? -10.453 -11.528 2.147 1.00 98.38 198 ILE A O 1
ATOM 1601 N N . PRO A 1 199 ? -12.419 -10.615 2.714 1.00 96.81 199 PRO A N 1
ATOM 1602 C CA . PRO A 1 199 ? -12.797 -10.275 1.345 1.00 96.81 199 PRO A CA 1
ATOM 1603 C C . PRO A 1 199 ? -12.158 -8.947 0.901 1.00 96.81 199 PRO A C 1
ATOM 1605 O O . PRO A 1 199 ? -12.848 -7.950 0.722 1.00 96.81 199 PRO A O 1
ATOM 1608 N N . TYR A 1 200 ? -10.837 -8.923 0.701 1.00 96.44 200 TYR A N 1
ATOM 1609 C CA . TYR A 1 200 ? -10.073 -7.693 0.417 1.00 96.44 200 TYR A CA 1
ATOM 1610 C C . TYR A 1 200 ? -10.603 -6.856 -0.759 1.00 96.44 200 TYR A C 1
ATOM 1612 O O . TYR A 1 200 ? -10.537 -5.633 -0.730 1.00 96.44 200 TYR A O 1
ATOM 1620 N N . LEU A 1 201 ? -11.169 -7.491 -1.787 1.00 95.06 201 LEU A N 1
ATOM 1621 C CA . LEU A 1 201 ? -11.669 -6.788 -2.975 1.00 95.06 201 LEU A CA 1
ATOM 1622 C C . LEU A 1 201 ? -13.135 -6.329 -2.863 1.00 95.06 201 LEU A C 1
ATOM 1624 O O . LEU A 1 201 ? -13.664 -5.772 -3.822 1.00 95.06 201 LEU A O 1
ATOM 1628 N N . ASP A 1 202 ? -13.794 -6.559 -1.723 1.00 94.81 202 ASP A N 1
ATOM 1629 C CA . ASP A 1 202 ? -15.166 -6.117 -1.464 1.00 94.81 202 ASP A CA 1
ATOM 1630 C C . ASP A 1 202 ? -15.172 -4.820 -0.640 1.00 94.81 202 ASP A C 1
ATOM 1632 O O . ASP A 1 202 ? -15.106 -4.839 0.594 1.00 94.81 202 ASP A O 1
ATOM 1636 N N . ARG A 1 203 ? -15.288 -3.685 -1.344 1.00 91.88 203 ARG A N 1
ATOM 1637 C CA . ARG A 1 203 ? -15.289 -2.338 -0.746 1.00 91.88 203 ARG A CA 1
ATOM 1638 C C . ARG A 1 203 ? -16.366 -2.151 0.318 1.00 91.88 203 ARG A C 1
ATOM 1640 O O . ARG A 1 203 ? -16.123 -1.500 1.331 1.00 91.88 203 ARG A O 1
ATOM 1647 N N . SER A 1 204 ? -17.539 -2.762 0.129 1.00 93.19 204 SER A N 1
ATOM 1648 C CA . SER A 1 204 ? -18.663 -2.640 1.069 1.00 93.19 204 SER A CA 1
ATOM 1649 C C . SER A 1 204 ? -18.346 -3.228 2.447 1.00 93.19 204 SER A C 1
ATOM 1651 O O . SER A 1 204 ? -18.982 -2.891 3.445 1.00 93.19 204 SER A O 1
ATOM 1653 N N . ARG A 1 205 ? -17.324 -4.089 2.517 1.00 96.06 205 ARG A N 1
ATOM 1654 C CA . ARG A 1 205 ? -16.896 -4.788 3.726 1.00 96.06 205 ARG A CA 1
ATOM 1655 C C . ARG A 1 205 ? -15.566 -4.296 4.270 1.00 96.06 205 ARG A C 1
ATOM 1657 O O . ARG A 1 205 ? -15.063 -4.907 5.212 1.00 96.06 205 ARG A O 1
ATOM 1664 N N . TRP A 1 206 ? -14.983 -3.231 3.723 1.00 95.19 206 TRP A N 1
ATOM 1665 C CA . TRP A 1 206 ? -13.660 -2.751 4.129 1.00 95.19 206 TRP A CA 1
ATOM 1666 C C . TRP A 1 206 ? -13.579 -2.381 5.612 1.00 95.19 206 TRP A C 1
ATOM 1668 O O . TRP A 1 206 ? -12.675 -2.867 6.285 1.00 95.19 206 TRP A O 1
ATOM 1678 N N . SER A 1 207 ? -14.582 -1.686 6.158 1.00 94.44 207 SER A N 1
ATOM 1679 C CA . SER A 1 207 ? -14.675 -1.387 7.601 1.00 94.44 207 SER A CA 1
ATOM 1680 C C . SER A 1 207 ? -14.614 -2.654 8.477 1.00 94.44 207 SER A C 1
ATOM 1682 O O . SER A 1 207 ? -13.865 -2.733 9.447 1.00 94.44 207 SER A O 1
ATOM 1684 N N . GLU A 1 208 ? -15.359 -3.709 8.125 1.00 97.19 208 GLU A N 1
ATOM 1685 C CA . GLU A 1 208 ? -15.314 -4.985 8.857 1.00 97.19 208 GLU A CA 1
ATOM 1686 C C . GLU A 1 208 ? -13.994 -5.739 8.634 1.00 97.19 208 GLU A C 1
ATOM 1688 O O . GLU A 1 208 ? -13.459 -6.379 9.546 1.00 97.19 208 GLU A O 1
ATOM 1693 N N . SER A 1 209 ? -13.487 -5.677 7.408 1.00 97.94 209 SER A N 1
ATOM 1694 C CA . SER A 1 209 ? -12.305 -6.397 6.950 1.00 97.94 209 SER A CA 1
ATOM 1695 C C . SER A 1 209 ? -11.045 -5.887 7.630 1.00 97.94 209 SER A C 1
ATOM 1697 O O . SER A 1 209 ? -10.297 -6.710 8.156 1.00 97.94 209 SER A O 1
ATOM 1699 N N . ILE A 1 210 ? -10.859 -4.566 7.716 1.00 97.75 210 ILE A N 1
ATOM 1700 C CA . ILE A 1 210 ? -9.703 -3.989 8.401 1.00 97.75 210 ILE A CA 1
ATOM 1701 C C . ILE A 1 210 ? -9.727 -4.321 9.892 1.00 97.75 210 ILE A C 1
ATOM 1703 O O . ILE A 1 210 ? -8.729 -4.797 10.415 1.00 97.75 210 ILE A O 1
ATOM 1707 N N . ARG A 1 211 ? -10.883 -4.275 10.573 1.00 97.94 211 ARG A N 1
ATOM 1708 C CA . ARG A 1 211 ? -10.965 -4.718 11.980 1.00 97.94 211 ARG A CA 1
ATOM 1709 C C . ARG A 1 211 ? -10.496 -6.165 12.170 1.00 97.94 211 ARG A C 1
ATOM 1711 O O . ARG A 1 211 ? -9.806 -6.472 13.141 1.00 97.94 211 ARG A O 1
ATOM 1718 N N . LYS A 1 212 ? -10.886 -7.083 11.276 1.00 98.06 212 LYS A N 1
ATOM 1719 C CA . LYS A 1 212 ? -10.448 -8.496 11.326 1.00 98.06 212 LYS A CA 1
ATOM 1720 C C . LYS A 1 212 ? -8.962 -8.645 11.009 1.00 98.06 212 LYS A C 1
ATOM 1722 O O . LYS A 1 212 ? -8.287 -9.453 11.652 1.00 98.06 212 LYS A O 1
ATOM 1727 N N . PHE A 1 213 ? -8.482 -7.879 10.036 1.00 98.31 213 PHE A N 1
ATOM 1728 C CA . PHE A 1 213 ? -7.087 -7.828 9.627 1.00 98.31 213 PHE A CA 1
ATOM 1729 C C . PHE A 1 213 ? -6.204 -7.359 10.785 1.00 98.31 213 PHE A C 1
ATOM 1731 O O . PHE A 1 213 ? -5.367 -8.121 11.269 1.00 98.31 213 PHE A O 1
ATOM 1738 N N . THR A 1 214 ? -6.496 -6.178 11.327 1.00 97.50 214 THR A N 1
ATOM 1739 C CA . THR A 1 214 ? -5.790 -5.558 12.448 1.00 97.50 214 THR A CA 1
ATOM 1740 C C . THR A 1 214 ? -5.793 -6.455 13.682 1.00 97.50 214 THR A C 1
ATOM 1742 O O . THR A 1 214 ? -4.745 -6.680 14.273 1.00 97.50 214 THR A O 1
ATOM 1745 N N . ARG A 1 215 ? -6.925 -7.083 14.041 1.00 97.38 215 ARG A N 1
ATOM 1746 C CA . ARG A 1 215 ? -6.966 -8.049 15.163 1.00 97.38 215 ARG A CA 1
ATOM 1747 C C . ARG A 1 215 ? -6.044 -9.250 14.962 1.00 97.38 215 ARG A C 1
ATOM 1749 O O . ARG A 1 215 ? -5.545 -9.794 15.942 1.00 97.38 215 ARG A O 1
ATOM 1756 N N . SER A 1 216 ? -5.865 -9.692 13.720 1.00 96.00 216 SER A N 1
ATOM 1757 C CA . SER A 1 216 ? -5.024 -10.848 13.400 1.00 96.00 216 SER A CA 1
ATOM 1758 C C . SER A 1 216 ? -3.536 -10.486 13.397 1.00 96.00 216 SER A C 1
ATOM 1760 O O . SER A 1 216 ? -2.730 -11.308 13.820 1.00 96.00 216 SER A O 1
ATOM 1762 N N . LEU A 1 217 ? -3.180 -9.268 12.970 1.00 93.44 217 LEU A N 1
ATOM 1763 C CA . LEU A 1 217 ? -1.794 -8.785 12.943 1.00 93.44 217 LEU A CA 1
ATOM 1764 C C . LEU A 1 217 ? -1.317 -8.150 14.250 1.00 93.44 217 LEU A C 1
ATOM 1766 O O . LEU A 1 217 ? -0.115 -8.154 14.497 1.00 93.44 217 LEU A O 1
ATOM 1770 N N . LYS A 1 218 ? -2.221 -7.644 15.098 1.00 93.88 218 LYS A N 1
ATOM 1771 C CA . LYS A 1 218 ? -1.880 -6.922 16.336 1.00 93.88 218 LYS A CA 1
ATOM 1772 C C . LYS A 1 218 ? -0.778 -7.597 17.170 1.00 93.88 218 LYS A C 1
ATOM 1774 O O . LYS A 1 218 ? 0.147 -6.890 17.555 1.00 93.88 218 LYS A O 1
ATOM 1779 N N . PRO A 1 219 ? -0.796 -8.924 17.425 1.00 91.44 219 PRO A N 1
ATOM 1780 C CA . PRO A 1 219 ? 0.276 -9.563 18.191 1.00 91.44 219 PRO A CA 1
ATOM 1781 C C . PRO A 1 219 ? 1.659 -9.424 17.541 1.00 91.44 219 PRO A C 1
ATOM 1783 O O . PRO A 1 219 ? 2.644 -9.270 18.249 1.00 91.44 219 PRO A O 1
ATOM 1786 N N . LEU A 1 220 ? 1.736 -9.467 16.209 1.00 89.00 220 LEU A N 1
ATOM 1787 C CA . LEU A 1 220 ? 2.995 -9.360 15.468 1.00 89.00 220 LEU A CA 1
ATOM 1788 C C . LEU A 1 220 ? 3.514 -7.924 15.448 1.00 89.00 220 LEU A C 1
ATOM 1790 O O . LEU A 1 220 ? 4.706 -7.719 15.639 1.00 89.00 220 LEU A O 1
ATOM 1794 N N . LEU A 1 221 ? 2.619 -6.949 15.263 1.00 87.81 221 LEU A N 1
ATOM 1795 C CA . LEU A 1 221 ? 2.976 -5.528 15.267 1.00 87.81 221 LEU A CA 1
ATOM 1796 C C . LEU A 1 221 ? 3.508 -5.093 16.639 1.00 87.81 221 LEU A C 1
ATOM 1798 O O . LEU A 1 221 ? 4.556 -4.465 16.715 1.00 87.81 221 LEU A O 1
ATOM 1802 N N . LEU A 1 222 ? 2.859 -5.519 17.729 1.00 87.44 222 LEU A N 1
ATOM 1803 C CA . LEU A 1 222 ? 3.328 -5.221 19.088 1.00 87.44 222 LEU A CA 1
ATOM 1804 C C . LEU A 1 222 ? 4.679 -5.879 19.402 1.00 87.44 222 LEU A C 1
ATOM 1806 O O . LEU A 1 222 ? 5.520 -5.269 20.055 1.00 87.44 222 LEU A O 1
ATOM 1810 N N . LEU A 1 223 ? 4.902 -7.114 18.940 1.00 84.69 223 LEU A N 1
ATOM 1811 C CA . LEU A 1 223 ? 6.201 -7.777 19.092 1.00 84.69 223 LEU A CA 1
ATOM 1812 C C . LEU A 1 223 ? 7.295 -7.050 18.302 1.00 84.69 223 LEU A C 1
ATOM 1814 O O . LEU A 1 223 ? 8.379 -6.833 18.834 1.00 84.69 223 LEU A O 1
ATOM 1818 N N . ALA A 1 224 ? 7.007 -6.643 17.063 1.00 78.69 224 ALA A N 1
ATOM 1819 C CA . ALA A 1 224 ? 7.944 -5.878 16.246 1.00 78.69 224 ALA A CA 1
ATOM 1820 C C . ALA A 1 224 ? 8.302 -4.537 16.908 1.00 78.69 224 ALA A C 1
ATOM 1822 O O . ALA A 1 224 ? 9.477 -4.187 16.969 1.00 78.69 224 ALA A O 1
ATOM 1823 N N . GLN A 1 225 ? 7.316 -3.837 17.476 1.00 77.31 225 GLN A N 1
ATOM 1824 C CA . GLN A 1 225 ? 7.530 -2.587 18.205 1.00 77.31 225 GLN A CA 1
ATOM 1825 C C . GLN A 1 225 ? 8.412 -2.787 19.446 1.00 77.31 225 GLN A C 1
ATOM 1827 O O . GLN A 1 225 ? 9.372 -2.050 19.646 1.00 77.31 225 GLN A O 1
ATOM 1832 N N . GLN A 1 226 ? 8.159 -3.827 20.246 1.00 78.38 226 GLN A N 1
ATOM 1833 C CA . GLN A 1 226 ? 8.990 -4.150 21.414 1.00 78.38 226 GLN A CA 1
ATOM 1834 C C . GLN A 1 226 ? 10.436 -4.494 21.027 1.00 78.38 226 GLN A C 1
ATOM 1836 O O . GLN A 1 226 ? 11.381 -4.082 21.700 1.00 78.38 226 GLN A O 1
ATOM 1841 N N . GLU A 1 227 ? 10.626 -5.245 19.937 1.00 74.38 227 GLU A N 1
ATOM 1842 C CA . GLU A 1 227 ? 11.954 -5.568 19.406 1.00 74.38 227 GLU A CA 1
ATOM 1843 C C . GLU A 1 227 ? 12.692 -4.313 18.903 1.00 74.38 227 GLU A C 1
ATOM 1845 O O . GLU A 1 227 ? 13.914 -4.227 19.046 1.00 74.38 227 GLU A O 1
ATOM 1850 N N . GLN A 1 228 ? 11.968 -3.338 18.347 1.00 69.38 228 GLN A N 1
ATOM 1851 C CA . GLN A 1 228 ? 12.507 -2.054 17.885 1.00 69.38 228 GLN A CA 1
ATOM 1852 C C . GLN A 1 228 ? 12.888 -1.134 19.050 1.00 69.38 228 GLN A C 1
ATOM 1854 O O . GLN A 1 228 ? 14.014 -0.634 19.086 1.00 69.38 228 GLN A O 1
ATOM 1859 N N . GLU A 1 229 ? 12.013 -0.987 20.049 1.00 68.12 229 GLU A N 1
ATOM 1860 C CA . GLU A 1 229 ? 12.281 -0.219 21.272 1.00 68.12 229 GLU A CA 1
ATOM 1861 C C . GLU A 1 229 ? 13.507 -0.760 22.021 1.00 68.12 229 GLU A C 1
ATOM 1863 O O . GLU A 1 229 ? 14.365 0.008 22.455 1.00 68.12 229 GLU A O 1
ATOM 1868 N N . ALA A 1 230 ? 13.653 -2.087 22.103 1.00 67.50 230 ALA A N 1
ATOM 1869 C CA . ALA A 1 230 ? 14.815 -2.727 22.720 1.00 67.50 230 ALA A CA 1
ATOM 1870 C C . ALA A 1 230 ? 16.130 -2.489 21.952 1.00 67.50 230 ALA A C 1
ATOM 1872 O O . ALA A 1 230 ? 17.211 -2.580 22.537 1.00 67.50 230 ALA A O 1
ATOM 1873 N N . ARG A 1 231 ? 16.052 -2.204 20.646 1.00 59.91 231 ARG A N 1
ATOM 1874 C CA . ARG A 1 231 ? 17.206 -1.926 19.774 1.00 59.91 231 ARG A CA 1
ATOM 1875 C C . ARG A 1 231 ? 17.479 -0.432 19.584 1.00 59.91 231 ARG A C 1
ATOM 1877 O O . ARG A 1 231 ? 18.505 -0.098 19.000 1.00 59.91 231 ARG A O 1
ATOM 1884 N N . GLY A 1 232 ? 16.612 0.448 20.090 1.00 47.16 232 GLY A N 1
ATOM 1885 C CA . GLY A 1 232 ? 16.764 1.902 19.992 1.00 47.16 232 GLY A CA 1
ATOM 1886 C C . GLY A 1 232 ? 16.585 2.473 18.580 1.00 47.16 232 GLY A C 1
ATOM 1887 O O . GLY A 1 232 ? 17.087 3.561 18.319 1.00 47.16 232 GLY A O 1
ATOM 1888 N N . GLY A 1 233 ? 15.912 1.757 17.672 1.00 49.91 233 GLY A N 1
ATOM 1889 C CA . GLY A 1 233 ? 15.663 2.201 16.292 1.00 49.91 233 GLY A CA 1
ATOM 1890 C C . GLY A 1 233 ? 14.187 2.519 16.028 1.00 49.91 233 GLY A C 1
ATOM 1891 O O . GLY A 1 233 ? 13.309 1.887 16.616 1.00 49.91 233 GLY A O 1
ATOM 1892 N N . LYS A 1 234 ? 13.907 3.478 15.130 1.00 47.97 234 LYS A N 1
ATOM 1893 C CA . LYS A 1 234 ? 12.575 3.638 14.515 1.00 47.97 234 LYS A CA 1
ATOM 1894 C C . LYS A 1 234 ? 12.347 2.505 13.507 1.00 47.97 234 LYS A C 1
ATOM 1896 O O . LYS A 1 234 ? 13.305 1.983 12.945 1.00 47.97 234 LYS A O 1
ATOM 1901 N N . GLY A 1 235 ? 11.097 2.069 13.370 1.00 48.50 235 GLY A N 1
ATOM 1902 C CA . GLY A 1 235 ? 10.755 0.801 12.731 1.00 48.50 235 GLY A CA 1
ATOM 1903 C C . GLY A 1 235 ? 11.086 0.665 11.244 1.00 48.50 235 GLY A C 1
ATOM 1904 O O . GLY A 1 235 ? 11.368 1.643 10.562 1.00 48.50 235 GLY A O 1
ATOM 1905 N N . ASP A 1 236 ? 11.050 -0.584 10.765 1.00 53.53 236 ASP A N 1
ATOM 1906 C CA . ASP A 1 236 ? 11.291 -0.941 9.361 1.00 53.53 236 ASP A CA 1
ATOM 1907 C C . ASP A 1 236 ? 10.250 -0.247 8.451 1.00 53.53 236 ASP A C 1
ATOM 1909 O O . ASP A 1 236 ? 9.044 -0.401 8.667 1.00 53.53 236 ASP A O 1
ATOM 1913 N N . SER A 1 237 ? 10.708 0.496 7.436 1.00 53.88 237 SER A N 1
ATOM 1914 C CA . SER A 1 237 ? 9.845 1.161 6.453 1.00 53.88 237 SER A CA 1
ATOM 1915 C C . SER A 1 237 ? 9.386 0.193 5.356 1.00 53.88 237 SER A C 1
ATOM 1917 O O . SER A 1 237 ? 10.083 -0.755 4.976 1.00 53.88 237 SER A O 1
ATOM 1919 N N . ASN A 1 238 ? 8.170 0.407 4.849 1.00 62.09 238 ASN A N 1
ATOM 1920 C CA . ASN A 1 238 ? 7.610 -0.413 3.781 1.00 62.09 238 ASN A CA 1
ATOM 1921 C C . ASN A 1 238 ? 8.331 -0.120 2.452 1.00 62.09 238 ASN A C 1
ATOM 1923 O O . ASN A 1 238 ? 8.290 1.022 1.983 1.00 62.09 238 ASN A O 1
ATOM 1927 N N . PRO A 1 239 ?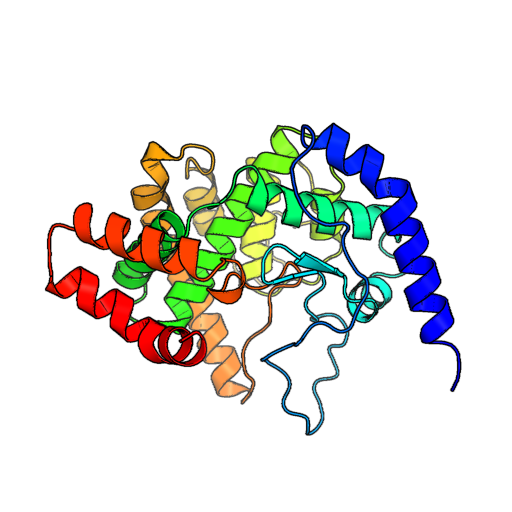 8.936 -1.118 1.778 1.00 58.16 239 PRO A N 1
ATOM 1928 C CA . PRO A 1 239 ? 9.624 -0.897 0.506 1.00 58.16 239 PRO A CA 1
ATOM 1929 C C . PRO A 1 239 ? 8.694 -0.395 -0.609 1.00 58.16 239 PRO A C 1
ATOM 1931 O O . PRO A 1 239 ? 9.179 0.153 -1.595 1.00 58.16 239 PRO A O 1
ATOM 1934 N N . GLN A 1 240 ? 7.375 -0.553 -0.476 1.00 65.19 240 GLN A N 1
ATOM 1935 C CA . GLN A 1 240 ? 6.396 -0.043 -1.441 1.00 65.19 240 GLN A CA 1
ATOM 1936 C C . GLN A 1 240 ? 5.871 1.370 -1.109 1.00 65.19 240 GLN A C 1
ATOM 1938 O O . GLN A 1 240 ? 5.072 1.901 -1.876 1.00 65.19 240 GLN A O 1
ATOM 1943 N N . GLY A 1 241 ? 6.361 1.994 -0.031 1.00 57.03 241 GLY A N 1
ATOM 1944 C CA . GLY A 1 241 ? 5.951 3.328 0.417 1.00 57.03 241 GLY A CA 1
ATOM 1945 C C . GLY A 1 241 ? 5.011 3.301 1.622 1.00 57.03 241 GLY A C 1
ATOM 1946 O O . GLY A 1 241 ? 4.357 2.299 1.911 1.00 57.03 241 GLY A O 1
ATOM 1947 N N . GLU A 1 242 ? 4.961 4.406 2.359 1.00 68.00 242 GLU A N 1
ATOM 1948 C CA . GLU A 1 242 ? 3.962 4.614 3.413 1.00 68.00 242 GLU A CA 1
ATOM 1949 C C . GLU A 1 242 ? 2.724 5.298 2.838 1.00 68.00 242 GLU A C 1
ATOM 1951 O O . GLU A 1 242 ? 2.832 6.033 1.864 1.00 68.00 242 GLU A O 1
ATOM 1956 N N . HIS A 1 243 ? 1.553 5.066 3.440 1.00 67.88 243 HIS A N 1
ATOM 1957 C CA . HIS A 1 243 ? 0.317 5.743 3.046 1.00 67.88 243 HIS A CA 1
ATOM 1958 C C . HIS A 1 243 ? 0.010 6.874 4.010 1.00 67.88 243 HIS A C 1
ATOM 1960 O O . HIS A 1 243 ? -0.620 6.666 5.042 1.00 67.88 243 HIS A O 1
ATOM 1966 N N . ASP A 1 244 ? 0.444 8.077 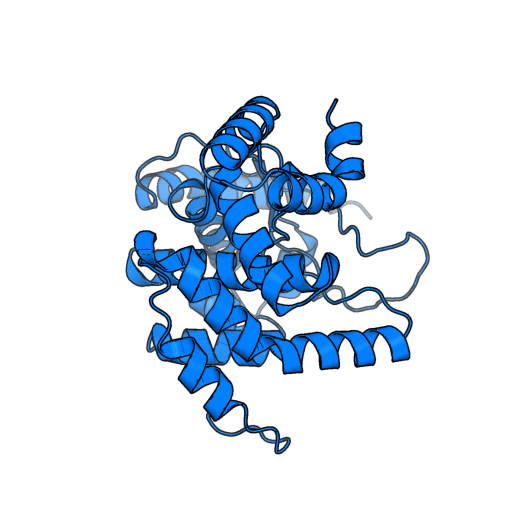3.650 1.00 69.75 244 ASP A N 1
ATOM 1967 C CA . ASP A 1 244 ? 0.248 9.281 4.455 1.00 69.75 244 ASP A CA 1
ATOM 1968 C C . ASP A 1 244 ? -0.664 10.306 3.771 1.00 69.75 244 ASP A C 1
ATOM 1970 O O . ASP A 1 244 ? -0.984 10.219 2.584 1.00 69.75 244 ASP A O 1
ATOM 1974 N N . MET A 1 245 ? -1.063 11.334 4.527 1.00 69.44 245 MET A N 1
ATOM 1975 C CA . MET A 1 245 ? -1.893 12.443 4.031 1.00 69.44 245 MET A CA 1
ATOM 1976 C C . MET A 1 245 ? -1.292 13.153 2.815 1.00 69.44 245 MET A C 1
ATOM 1978 O O . MET A 1 245 ? -2.025 13.673 1.981 1.00 69.44 245 MET A O 1
ATOM 1982 N N . ASN A 1 246 ? 0.032 13.098 2.672 1.00 68.69 246 ASN A N 1
ATOM 1983 C CA . ASN A 1 246 ? 0.780 13.684 1.563 1.00 68.69 246 ASN A CA 1
ATOM 1984 C C . ASN A 1 246 ? 0.448 13.060 0.193 1.00 68.69 246 ASN A C 1
ATOM 1986 O O . ASN A 1 246 ? 0.906 13.557 -0.835 1.00 68.69 246 ASN A O 1
ATOM 1990 N N . HIS A 1 247 ? -0.331 11.975 0.152 1.00 73.12 247 HIS A N 1
ATOM 1991 C CA . HIS A 1 247 ? -0.812 11.367 -1.090 1.00 73.12 247 HIS A CA 1
ATOM 1992 C C . HIS A 1 247 ? -1.931 12.179 -1.759 1.00 73.12 247 HIS A C 1
ATOM 1994 O O . HIS A 1 247 ? -2.102 12.081 -2.978 1.00 73.12 247 HIS A O 1
ATOM 2000 N N . TYR A 1 248 ? -2.670 12.967 -0.975 1.00 77.50 248 TYR A N 1
ATOM 2001 C CA . TYR A 1 248 ? -3.885 13.672 -1.380 1.00 77.50 248 TYR A CA 1
ATOM 2002 C C . TYR A 1 248 ? -3.617 15.167 -1.580 1.00 77.50 248 TYR A C 1
ATOM 2004 O O . TYR A 1 248 ? -2.740 15.739 -0.931 1.00 77.50 248 TYR A O 1
ATOM 2012 N N . SER A 1 249 ? -4.373 15.812 -2.471 1.00 77.44 249 SER A N 1
ATOM 2013 C CA . SER A 1 249 ? -4.363 17.276 -2.564 1.00 77.44 249 SER A CA 1
ATOM 2014 C C . SER A 1 249 ? -5.089 17.910 -1.374 1.00 77.44 249 SER A C 1
ATOM 2016 O O . SER A 1 249 ? -5.875 17.258 -0.685 1.00 77.44 249 SER A O 1
ATOM 2018 N N . TYR A 1 250 ? -4.864 19.206 -1.143 1.00 79.88 250 TYR A N 1
ATOM 2019 C CA . TYR A 1 250 ? -5.564 19.948 -0.091 1.00 79.88 250 TYR A CA 1
ATOM 2020 C C . TYR A 1 250 ? -7.090 19.876 -0.251 1.00 79.88 250 TYR A C 1
ATOM 2022 O O . TYR A 1 250 ? -7.815 19.671 0.719 1.00 79.88 250 TYR A O 1
ATOM 2030 N N . GLU A 1 251 ? -7.581 19.992 -1.485 1.00 82.56 251 GLU A N 1
ATOM 2031 C CA . GLU A 1 251 ? -9.007 19.908 -1.799 1.00 82.56 251 GLU A CA 1
ATOM 2032 C C . GLU A 1 251 ? -9.576 18.523 -1.472 1.00 82.56 251 GLU A C 1
ATOM 2034 O O . GLU A 1 251 ? -10.656 18.432 -0.893 1.00 82.56 251 GLU A O 1
ATOM 2039 N N . GLU A 1 252 ? -8.837 17.451 -1.781 1.00 83.19 252 GLU A N 1
ATOM 2040 C CA . GLU A 1 252 ? -9.230 16.075 -1.444 1.00 83.19 252 GLU A CA 1
ATOM 2041 C C . GLU A 1 252 ? -9.251 15.843 0.071 1.00 83.19 252 GLU A C 1
ATOM 2043 O O . GLU A 1 252 ? -10.095 15.097 0.574 1.00 83.19 252 GLU A O 1
ATOM 2048 N N . ILE A 1 253 ? -8.347 16.495 0.808 1.00 85.12 253 ILE A N 1
ATOM 2049 C CA . ILE A 1 253 ? -8.320 16.450 2.270 1.00 85.12 253 ILE A CA 1
ATOM 2050 C C . ILE A 1 253 ? -9.528 17.194 2.854 1.00 85.12 253 ILE A C 1
ATOM 2052 O O . ILE A 1 253 ? -10.232 16.621 3.686 1.00 85.12 253 ILE A O 1
ATOM 2056 N N . ASP A 1 254 ? -9.812 18.428 2.419 1.00 84.94 254 ASP A N 1
ATOM 2057 C CA . ASP A 1 254 ? -10.974 19.202 2.894 1.00 84.94 254 ASP A CA 1
ATOM 2058 C C . ASP A 1 254 ? -12.297 18.492 2.568 1.00 84.94 254 ASP A C 1
ATOM 2060 O O . ASP A 1 254 ? -13.138 18.297 3.452 1.00 84.94 254 ASP A O 1
ATOM 2064 N N . GLU A 1 255 ? -12.476 18.040 1.324 1.00 86.44 255 GLU A N 1
ATOM 2065 C CA . GLU A 1 255 ? -13.662 17.285 0.911 1.00 86.44 255 GLU A CA 1
ATOM 2066 C C . GLU A 1 255 ? -13.787 15.983 1.711 1.00 86.44 255 GLU A C 1
ATOM 2068 O O . GLU A 1 255 ? -14.834 15.720 2.311 1.00 86.44 255 GLU A O 1
ATOM 2073 N N . GLY A 1 256 ? -12.698 15.218 1.825 1.00 86.56 256 GLY A N 1
ATOM 2074 C CA . GLY A 1 256 ? -12.675 13.962 2.566 1.00 86.56 256 GLY A CA 1
ATOM 2075 C C . GLY A 1 256 ? -13.008 14.126 4.051 1.00 86.56 256 GLY A C 1
ATOM 2076 O O . GLY A 1 256 ? -13.753 13.314 4.604 1.00 86.56 256 GLY A O 1
ATOM 2077 N N . LEU A 1 257 ? -12.530 15.194 4.701 1.00 87.12 257 LEU A N 1
ATOM 2078 C CA . LEU A 1 257 ? -12.875 15.517 6.089 1.00 87.12 257 LEU A CA 1
ATOM 2079 C C . LEU A 1 257 ? -14.360 15.849 6.245 1.00 87.12 257 LEU A C 1
ATOM 2081 O O . LEU A 1 257 ? -14.999 15.378 7.190 1.00 87.12 257 LEU A O 1
ATOM 2085 N N . ARG A 1 258 ? -14.932 16.632 5.322 1.00 86.19 258 ARG A N 1
ATOM 2086 C CA . ARG A 1 258 ? -16.360 16.985 5.344 1.00 86.19 258 ARG A CA 1
ATOM 2087 C C . ARG A 1 258 ? -17.240 15.762 5.139 1.00 86.19 258 ARG A C 1
ATOM 2089 O O . ARG A 1 258 ? -18.192 15.567 5.895 1.00 86.19 258 ARG A O 1
ATOM 2096 N N . GLU A 1 259 ? -16.921 14.923 4.160 1.00 87.50 259 GLU A N 1
ATOM 2097 C CA . GLU A 1 259 ? -17.650 13.678 3.920 1.00 87.50 259 GLU A CA 1
ATOM 2098 C C . GLU A 1 259 ? -17.539 12.718 5.107 1.00 87.50 259 GLU A C 1
ATOM 2100 O O . GLU A 1 259 ? -18.530 12.104 5.516 1.00 87.50 259 GLU A O 1
ATOM 2105 N N . TYR A 1 260 ? -16.345 12.610 5.695 1.00 85.31 260 TYR A N 1
ATOM 2106 C CA . TYR A 1 260 ? -16.120 11.787 6.876 1.00 85.31 260 TYR A CA 1
ATOM 2107 C C . TYR A 1 260 ? -16.943 12.282 8.073 1.00 85.31 260 TYR A C 1
ATOM 2109 O O . TYR A 1 260 ? -17.587 11.473 8.746 1.00 85.31 260 TYR A O 1
ATOM 2117 N N . ALA A 1 261 ? -17.004 13.599 8.296 1.00 85.44 261 ALA A N 1
ATOM 2118 C CA . ALA A 1 261 ? -17.839 14.211 9.330 1.00 85.44 261 ALA A CA 1
ATOM 2119 C C . ALA A 1 261 ? -19.338 13.957 9.102 1.00 85.44 261 ALA A C 1
ATOM 2121 O O . ALA A 1 261 ? -20.071 13.714 10.054 1.00 85.44 261 ALA A O 1
ATOM 2122 N N . GLN A 1 262 ? -19.802 13.988 7.848 1.00 84.62 262 GLN A N 1
ATOM 2123 C CA . GLN A 1 262 ? -21.204 13.717 7.511 1.00 84.62 262 GLN A CA 1
ATOM 2124 C C . GLN A 1 262 ? -21.589 12.246 7.710 1.00 84.62 262 GLN A C 1
ATOM 2126 O O . GLN A 1 262 ? -22.714 11.955 8.119 1.00 84.62 262 GLN A O 1
ATOM 2131 N N . LYS A 1 263 ? -20.675 11.311 7.415 1.00 81.25 263 LYS A N 1
ATOM 2132 C CA . LYS A 1 263 ? -20.912 9.866 7.576 1.00 81.25 263 LYS A CA 1
ATOM 2133 C C . LYS A 1 263 ? -20.762 9.399 9.024 1.00 81.25 263 LYS A C 1
ATOM 2135 O O . LYS A 1 263 ? -21.441 8.457 9.434 1.00 81.25 263 LYS A O 1
ATOM 2140 N N . THR A 1 264 ? -19.890 10.038 9.798 1.00 71.44 264 THR A N 1
ATOM 2141 C CA . THR A 1 264 ? -19.632 9.672 11.194 1.00 71.44 264 THR A CA 1
ATOM 2142 C C . THR A 1 264 ? -20.665 10.335 12.102 1.00 71.44 264 THR A C 1
ATOM 2144 O O . THR A 1 264 ? -20.687 11.549 12.257 1.00 71.44 264 THR A O 1
ATOM 2147 N N . MET A 1 265 ? -21.537 9.547 12.738 1.00 60.72 265 MET A N 1
ATOM 2148 C CA . MET A 1 265 ? -22.650 10.091 13.539 1.00 60.72 265 MET A CA 1
ATOM 2149 C C . MET A 1 265 ? -22.221 10.709 14.888 1.00 60.72 265 MET A C 1
ATOM 2151 O O . MET A 1 265 ? -23.045 11.327 15.561 1.00 60.72 265 MET A O 1
ATOM 2155 N N . GLY A 1 266 ? -20.961 10.544 15.313 1.00 75.50 266 GLY A N 1
ATOM 2156 C CA . GLY A 1 266 ? -20.458 11.005 16.611 1.00 75.50 266 GLY A CA 1
ATOM 2157 C C . GLY A 1 266 ? -19.372 12.078 16.507 1.00 75.50 266 GLY A C 1
ATOM 2158 O O . GLY A 1 266 ? -18.262 11.797 16.065 1.00 75.50 266 GLY A O 1
ATOM 2159 N N . LEU A 1 267 ? -19.647 13.282 17.029 1.00 78.25 267 LEU A N 1
ATOM 2160 C CA . LEU A 1 267 ? -18.679 14.392 17.099 1.00 78.25 267 LEU A CA 1
ATOM 2161 C C . LEU A 1 267 ? -17.374 13.996 17.817 1.00 78.25 267 LEU A C 1
ATOM 2163 O O . LEU A 1 267 ? -16.294 14.427 17.429 1.00 78.25 267 LEU A O 1
ATOM 2167 N N . SER A 1 268 ? -17.476 13.170 18.864 1.00 82.06 268 SER A N 1
ATOM 2168 C CA . SER A 1 268 ? -16.313 12.702 19.628 1.00 82.06 268 SER A CA 1
ATOM 2169 C C . SER A 1 268 ? -15.392 11.809 18.800 1.00 82.06 268 SER A C 1
ATOM 2171 O O . SER A 1 268 ? -14.181 11.939 18.903 1.00 82.06 268 SER A O 1
ATOM 2173 N N . GLU A 1 269 ? -15.961 10.922 17.984 1.00 80.50 269 GLU A N 1
ATOM 2174 C CA . GLU A 1 269 ? -15.201 9.991 17.143 1.00 80.50 269 GLU A CA 1
ATOM 2175 C C . GLU A 1 269 ? -14.509 10.735 15.999 1.00 80.50 269 GLU A C 1
ATOM 2177 O O . GLU A 1 269 ? -13.331 10.515 15.735 1.00 80.50 269 GLU A O 1
ATOM 2182 N N . PHE A 1 270 ? -15.216 11.682 15.373 1.00 85.50 270 PHE A N 1
ATOM 2183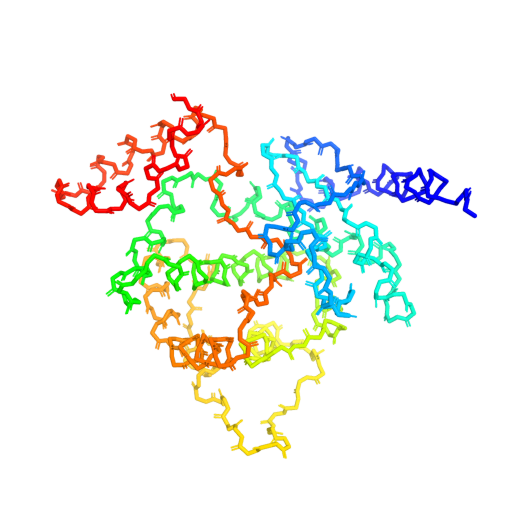 C CA . PHE A 1 270 ? -14.617 12.572 14.383 1.00 85.50 270 PHE A CA 1
ATOM 2184 C C . PHE A 1 270 ? -13.442 13.357 14.977 1.00 85.50 270 PHE A C 1
ATOM 2186 O O . PHE A 1 270 ? -12.348 13.359 14.417 1.00 85.50 270 PHE A O 1
ATOM 2193 N N . ARG A 1 271 ? -13.654 13.986 16.139 1.00 85.69 271 ARG A N 1
ATOM 2194 C CA . ARG A 1 271 ? -12.632 14.786 16.815 1.00 85.69 271 ARG A CA 1
ATOM 2195 C C . ARG A 1 271 ? -11.391 13.967 17.156 1.00 85.69 271 ARG A C 1
ATOM 2197 O O . ARG A 1 271 ? -10.291 14.431 16.892 1.00 85.69 271 ARG A O 1
ATOM 2204 N N . GLU A 1 272 ? -11.569 12.774 17.713 1.00 85.81 272 GLU A N 1
ATOM 2205 C CA . GLU A 1 272 ? -10.458 11.899 18.093 1.00 85.81 272 GLU A CA 1
ATOM 2206 C C . GLU A 1 272 ? -9.576 11.532 16.890 1.00 85.81 272 GLU A C 1
ATOM 2208 O O . GLU A 1 272 ? -8.353 11.548 16.994 1.00 85.81 272 GLU A O 1
ATOM 2213 N N . VAL A 1 273 ? -10.187 11.220 15.743 1.00 85.81 273 VAL A N 1
ATOM 2214 C CA . VAL A 1 273 ? -9.447 10.892 14.516 1.00 85.81 273 VAL A CA 1
ATOM 2215 C C . VAL A 1 273 ? -8.732 12.123 13.965 1.00 85.81 273 VAL A C 1
ATOM 2217 O O . VAL A 1 273 ? -7.564 12.038 13.613 1.00 85.81 273 VAL A O 1
ATOM 2220 N N . VAL A 1 274 ? -9.397 13.280 13.913 1.00 84.94 274 VAL A N 1
ATOM 2221 C CA . VAL A 1 274 ? -8.793 14.514 13.381 1.00 84.94 274 VAL A CA 1
ATOM 2222 C C . VAL A 1 274 ? -7.659 15.030 14.270 1.00 84.94 274 VAL A C 1
ATOM 2224 O O . VAL A 1 274 ? -6.665 15.539 13.754 1.00 84.94 274 VAL A O 1
ATOM 2227 N N . GLU A 1 275 ? -7.770 14.888 15.593 1.00 87.25 275 GLU A N 1
ATOM 2228 C CA . GLU A 1 275 ? -6.711 15.284 16.528 1.00 87.25 275 GLU A CA 1
ATOM 2229 C C . GLU A 1 275 ? -5.407 14.511 16.281 1.00 87.25 275 GLU A C 1
ATOM 2231 O O . GLU A 1 275 ? -4.334 15.120 16.355 1.00 87.25 275 GLU A O 1
ATOM 2236 N N . ASP A 1 276 ? -5.484 13.231 15.894 1.00 85.38 276 ASP A N 1
ATOM 2237 C CA . ASP A 1 276 ? -4.298 12.438 15.545 1.00 85.38 276 ASP A CA 1
ATOM 2238 C C . ASP A 1 276 ? -3.521 13.032 14.371 1.00 85.38 276 ASP A C 1
ATOM 2240 O O . ASP A 1 276 ? -2.298 12.937 14.355 1.00 85.38 276 ASP A O 1
ATOM 2244 N N . PHE A 1 277 ? -4.210 13.648 13.411 1.00 83.62 277 PHE A N 1
ATOM 2245 C CA . PHE A 1 277 ? -3.614 14.236 12.209 1.00 83.62 277 PHE A CA 1
ATOM 2246 C C . PHE A 1 277 ? -3.423 15.753 12.315 1.00 83.62 277 PHE A C 1
ATOM 2248 O O . PHE A 1 277 ? -3.154 16.429 11.326 1.00 83.62 277 PHE A O 1
ATOM 2255 N N . SER A 1 278 ? -3.610 16.333 13.503 1.00 82.44 278 SER A N 1
ATOM 2256 C CA . SER A 1 278 ? -3.651 17.790 13.662 1.00 82.44 278 SER A CA 1
ATOM 2257 C C . SER A 1 278 ? -2.327 18.490 13.354 1.00 82.44 278 SER A C 1
ATOM 2259 O O . SER A 1 278 ? -2.345 19.666 12.996 1.00 82.44 278 SER A O 1
ATOM 2261 N N . THR A 1 279 ? -1.190 17.806 13.496 1.00 81.38 279 THR A N 1
ATOM 2262 C CA . THR A 1 279 ? 0.121 18.349 13.115 1.00 81.38 279 THR A CA 1
ATOM 2263 C C . THR A 1 279 ? 0.248 18.379 11.599 1.00 81.38 279 THR A C 1
ATOM 2265 O O . THR A 1 279 ? 0.487 19.442 11.036 1.00 81.38 279 THR A O 1
ATOM 2268 N N . GLU A 1 280 ? -0.017 17.248 10.947 1.00 79.69 280 GLU A N 1
ATOM 2269 C CA . GLU A 1 280 ? 0.019 17.096 9.493 1.00 79.69 280 GLU A CA 1
ATOM 2270 C C . GLU A 1 280 ? -0.946 18.077 8.807 1.00 79.69 280 GLU A C 1
ATOM 2272 O O . GLU A 1 280 ? -0.587 18.750 7.847 1.00 79.69 280 GLU A O 1
ATOM 2277 N N . LEU A 1 281 ? -2.153 18.238 9.354 1.00 78.31 281 LEU A N 1
ATOM 2278 C CA . LEU A 1 281 ? -3.144 19.195 8.860 1.00 78.31 281 LEU A CA 1
ATOM 2279 C C . LEU A 1 281 ? -2.678 20.652 8.989 1.00 78.31 281 LEU A C 1
ATOM 2281 O O . LEU A 1 281 ? -2.904 21.435 8.075 1.00 78.31 281 LEU A O 1
ATOM 2285 N N . LYS A 1 282 ? -2.011 21.020 10.092 1.00 79.25 282 LYS A N 1
ATOM 2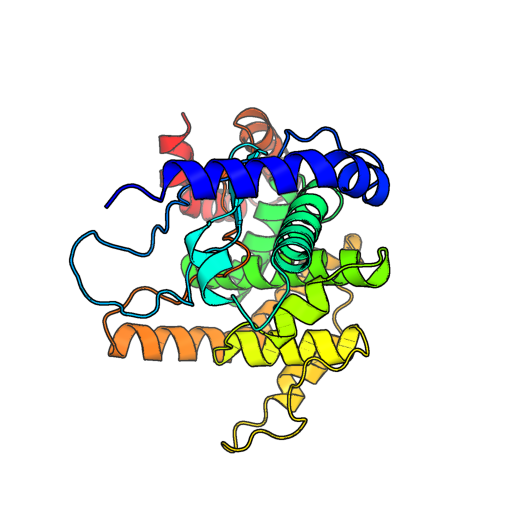286 C CA . LYS A 1 282 ? -1.479 22.384 10.286 1.00 79.25 282 LYS A CA 1
ATOM 2287 C C . LYS A 1 282 ? -0.316 22.704 9.355 1.00 79.25 282 LYS A C 1
ATOM 2289 O O . LYS A 1 282 ? -0.120 23.866 9.016 1.00 79.25 282 LYS A O 1
ATOM 2294 N N . GLU A 1 283 ? 0.483 21.705 8.997 1.00 74.25 283 GLU A N 1
ATOM 2295 C CA . GLU A 1 283 ? 1.590 21.870 8.051 1.00 74.25 283 GLU A CA 1
ATOM 2296 C C . GLU A 1 283 ? 1.091 22.097 6.618 1.00 74.25 283 GLU A C 1
ATOM 2298 O O . GLU A 1 283 ? 1.770 22.758 5.833 1.00 74.25 283 GLU A O 1
ATOM 2303 N N . LEU A 1 284 ? -0.106 21.600 6.295 1.00 65.50 284 LEU A N 1
ATOM 2304 C CA . LEU A 1 284 ? -0.729 21.724 4.977 1.00 65.50 284 LEU A CA 1
ATOM 2305 C C . LEU A 1 284 ? -1.501 23.042 4.761 1.00 65.50 284 LEU A C 1
ATOM 2307 O O . LEU A 1 284 ? -1.765 23.381 3.607 1.00 65.50 284 LEU A O 1
ATOM 2311 N N . GLY A 1 285 ? -1.820 23.798 5.822 1.00 53.97 285 GLY A N 1
ATOM 2312 C CA . GLY A 1 285 ? -2.516 25.098 5.761 1.00 53.97 285 GLY A CA 1
ATOM 2313 C C . GLY A 1 285 ? -3.896 25.080 6.402 1.00 53.97 285 GLY A C 1
ATOM 2314 O O . GLY A 1 285 ? -4.887 25.344 5.679 1.00 53.97 285 GLY A O 1
#

Mean predicted aligned error: 7.83 Å

pLDDT: mean 83.34, std 16.24, range [29.77, 98.38]

Secondary structure (DSSP, 8-state):
---HHHHHHHHHHHHHHHHHHHHHHTT----PPPEE-----TT--SSS----GGGS-SEEEETTEEEE-HHHHHHTBTTB-HHHHHHHHHHHHHHHHHTS--SHHHHHHHHHHHHHHH-SHHHHHHHHHHHHHHHHHHHHHHHS--SHHHHHHHS---HHHHHHHHHHHHHHT---S--SS-TTS---HHHHHHHTTS-TT-GGGHHHHHHHHHHHHHHHHHHHHHHHHHHT-PPPPPTT----GGGS-HHHHHHHHHHHHHH---HHHHHHHHHHTHHHHHHH-